Protein AF-A0A1I2S136-F1 (afdb_monomer)

Solvent-accessible surface area (backbone atoms only — not comparable to full-atom values): 16776 Å² total; per-residue (Å²): 133,86,77,77,52,74,67,57,55,52,50,54,51,50,55,49,51,56,48,53,52,51,53,50,51,54,50,50,54,50,50,56,52,50,52,53,50,57,70,67,44,78,71,77,68,78,71,78,80,74,82,79,80,81,81,90,72,95,74,78,91,71,79,84,70,76,86,71,60,92,84,71,75,54,74,69,57,49,54,52,50,41,55,50,43,72,66,71,50,78,40,39,34,60,56,54,30,52,49,44,28,72,78,66,72,44,91,61,55,47,68,58,44,40,56,52,49,51,54,32,37,77,70,55,38,29,44,76,73,61,95,67,30,33,30,66,32,70,65,34,40,64,76,65,42,49,72,66,50,51,72,69,65,43,74,80,71,64,77,67,73,78,70,79,69,76,79,76,78,78,78,77,78,80,76,78,84,75,80,80,76,80,94,79,80,76,79,84,74,76,83,77,77,78,80,72,80,76,76,74,72,78,73,75,78,77,77,79,80,82,74,73,78,77,77,85,73,78,75,84,82,76,78,89,72,88,82,82,89,84,84,86,84,80,81,84,79,85,80,81,81,78,85,84,81,82,89,134

Radius of gyration: 34.97 Å; Cα contacts (8 Å, |Δi|>4): 88; chains: 1; bounding box: 55×108×90 Å

pLDDT: mean 74.08, std 18.4, range [40.34, 97.75]

Secondary structure (DSSP, 8-state):
-----HHHHHHHHHHHHHHHHHHHHHHHHHHHHHHHHHHHS------------------------TTPPTT---HHHHHHHHHHHHHTS-B-HHHHHHHHHHHH-----HHHHHHHHHHHHHTTSEEE-SSS-EEE-HHHHHHTTHHHHHHHHS-------------PPPPPPPPP------------PPPPPPPPP------PPPPPP--PPPP----TTS--S------PPPPPP-----------

Mean predicted aligned error: 21.39 Å

Sequence (248 aa):
MSTQSPFEIIEAQRALVARLESELDHARVQLNGMEKIFDAMPSRRRSPAQPSAGRKDETGQQPTSGGRQPGAISQRWRKVLQVLHKEGQVFDANRVVEVVRHLEGRVMKPSEAKRLLEGYVEHGYVKKQGWTSFLVTDEAANRFAFADLDEMLQPHGGSVDLVAAPAPPAPPAPPPPVAQANPLDLPSVPPAPPPAPNALAQVPPPPPPSIPPPPSVPNALDALGSRAAVAAPAAPGTQQFYGGGTPQ

Nearest PDB structures (foldseek):
  2co5-assembly1_A  TM=7.118E-01  e=1.052E-02  Sulfolobus turreted icosahedral virus 1
  6abq-assembly1_A  TM=5.710E-01  e=1.037E-01  Listeria monocytogenes
  5v8f-assembly1_4  TM=6.490E-01  e=6.056E-01  Saccharomyces cerevisiae S288C
  1sd4-assembly1_B  TM=5.839E-01  e=4.663E-01  Staphylococcus aureus

Foldseek 3Di:
DDDDDPVVVVVVVVVVVVVVVVVVVVVVVVVVVVVVVVVPPPPPPDDPDDPPDDDDDPDDDPDPDPDDPPPDDDPLVLVLLLVQVVVVDWDFLVVSQVSCCVVPVDGDDSVVSVVVVVVCVVVVQWPDPDDGIIHGDVVVCVVSVSVVVVVVPPPPPPVPPCPPDPDDPDDPDDDPDDDDDDPPDDPPDPDDDDPDPPPPPPPDPPPDPPDPPPPPDPDPPPPPDDDDDDDDDDDDDDDDDDDDDDDD

Structure (mmCIF, N/CA/C/O backbone):
data_AF-A0A1I2S136-F1
#
_entry.id   AF-A0A1I2S136-F1
#
loop_
_atom_site.group_PDB
_atom_site.id
_atom_site.type_symbol
_atom_site.label_atom_id
_atom_site.label_alt_id
_atom_site.label_comp_id
_atom_site.label_asym_id
_atom_site.label_entity_id
_atom_site.label_seq_id
_atom_site.pdbx_PDB_ins_code
_atom_site.Cartn_x
_atom_site.Cartn_y
_atom_site.Cartn_z
_atom_site.occupancy
_atom_site.B_iso_or_equiv
_atom_site.auth_seq_id
_atom_site.auth_comp_id
_atom_site.auth_asym_id
_atom_site.auth_atom_id
_atom_site.pdbx_PDB_model_num
ATOM 1 N N . MET A 1 1 ? -14.651 -16.475 51.491 1.00 56.94 1 MET A N 1
ATOM 2 C CA . MET A 1 1 ? -14.623 -16.007 50.091 1.00 56.94 1 MET A CA 1
ATOM 3 C C . MET A 1 1 ? -15.548 -14.807 50.012 1.00 56.94 1 MET A C 1
ATOM 5 O O . MET A 1 1 ? -16.753 -14.997 50.075 1.00 56.94 1 MET A O 1
ATOM 9 N N . SER A 1 2 ? -15.007 -13.589 50.021 1.00 63.41 2 SER A N 1
ATOM 10 C CA . SER A 1 2 ? -15.826 -12.373 49.966 1.00 63.41 2 SER A CA 1
ATOM 11 C C . SER A 1 2 ? -16.239 -12.129 48.520 1.00 63.41 2 SER A C 1
ATOM 13 O O . SER A 1 2 ? -15.391 -11.862 47.673 1.00 63.41 2 SER A O 1
ATOM 15 N N . THR A 1 3 ? -17.524 -12.283 48.219 1.00 72.56 3 THR A N 1
ATOM 16 C CA . THR A 1 3 ? -18.092 -11.904 46.925 1.00 72.56 3 THR A CA 1
ATOM 17 C C . THR A 1 3 ? -18.192 -10.384 46.881 1.00 72.56 3 THR A C 1
ATOM 19 O O . THR A 1 3 ? -18.952 -9.810 47.661 1.00 72.56 3 THR A O 1
ATOM 22 N N . GLN A 1 4 ? -17.408 -9.741 46.013 1.00 75.06 4 GLN A N 1
ATOM 23 C CA . GLN A 1 4 ? -17.530 -8.306 45.745 1.00 75.06 4 GLN A CA 1
ATOM 24 C C . GLN A 1 4 ? -18.963 -7.969 45.341 1.00 75.06 4 GLN A C 1
ATOM 26 O O . GLN A 1 4 ? -19.597 -8.703 44.576 1.00 75.06 4 GLN A O 1
ATOM 31 N N . SER A 1 5 ? -19.474 -6.867 45.883 1.00 89.31 5 SER A N 1
ATOM 32 C CA . SER A 1 5 ? -20.824 -6.409 45.580 1.00 89.31 5 SER A CA 1
ATOM 33 C C . SER A 1 5 ? -20.915 -6.048 44.091 1.00 89.31 5 SER A C 1
ATOM 35 O O . SER A 1 5 ? -19.998 -5.414 43.563 1.00 89.31 5 SER A O 1
ATOM 37 N N . PRO A 1 6 ? -22.013 -6.382 43.389 1.00 86.00 6 PRO A N 1
ATOM 38 C CA . PRO A 1 6 ? -22.202 -5.977 41.995 1.00 86.00 6 PRO A CA 1
ATOM 39 C C . PRO A 1 6 ? -22.082 -4.456 41.795 1.00 86.00 6 PRO A C 1
ATOM 41 O O . PRO A 1 6 ? -21.659 -4.013 40.731 1.00 86.00 6 PRO A O 1
ATOM 44 N N . PHE A 1 7 ? -22.376 -3.653 42.823 1.00 90.38 7 PHE A N 1
ATOM 45 C CA . PHE A 1 7 ? -22.174 -2.203 42.787 1.00 90.38 7 PHE A CA 1
ATOM 46 C C . PHE A 1 7 ? -20.690 -1.801 42.764 1.00 90.38 7 PHE A C 1
ATOM 48 O O . PHE A 1 7 ? -20.327 -0.919 41.991 1.00 90.38 7 PHE A O 1
ATOM 55 N N . GLU A 1 8 ? -19.825 -2.482 43.524 1.00 87.81 8 GLU A N 1
ATOM 56 C CA . GLU A 1 8 ? -18.375 -2.218 43.535 1.00 87.81 8 GLU A CA 1
ATOM 57 C C . GLU A 1 8 ? -17.739 -2.531 42.176 1.00 87.81 8 GLU A C 1
ATOM 59 O O . GLU A 1 8 ? -16.854 -1.814 41.714 1.00 87.81 8 GLU A O 1
ATOM 64 N N . ILE A 1 9 ? -18.226 -3.574 41.496 1.00 89.88 9 ILE A N 1
ATOM 65 C CA . ILE A 1 9 ? -17.759 -3.943 40.154 1.00 89.88 9 ILE A CA 1
ATOM 66 C C . ILE A 1 9 ? -18.124 -2.850 39.141 1.00 89.88 9 ILE A C 1
ATOM 68 O O . ILE A 1 9 ? -17.290 -2.463 38.321 1.00 89.88 9 ILE A O 1
ATOM 72 N N . ILE A 1 10 ? -19.352 -2.325 39.204 1.00 90.25 10 ILE A N 1
ATOM 73 C CA . ILE A 1 10 ? -19.809 -1.254 38.307 1.00 90.25 10 ILE A CA 1
ATOM 74 C C . ILE A 1 10 ? -19.014 0.032 38.554 1.00 90.25 10 ILE A C 1
ATOM 76 O O . ILE A 1 10 ? -18.618 0.705 37.602 1.00 90.25 10 ILE A O 1
ATOM 80 N N . GLU A 1 11 ? -18.759 0.378 39.812 1.00 93.19 11 GLU A N 1
ATOM 81 C CA . GLU A 1 11 ? -18.002 1.578 40.167 1.00 93.19 11 GLU A CA 1
ATOM 82 C C . GLU A 1 11 ? -16.532 1.477 39.736 1.00 93.19 11 GLU A C 1
ATOM 84 O O . GLU A 1 11 ? -16.011 2.399 39.104 1.00 93.19 11 GLU A O 1
ATOM 89 N N . ALA A 1 12 ? -15.894 0.322 39.949 1.00 90.75 12 ALA A N 1
ATOM 90 C CA . ALA A 1 12 ? -14.541 0.057 39.467 1.00 90.75 12 ALA A CA 1
ATOM 91 C C . ALA A 1 12 ? -14.443 0.141 37.933 1.00 90.75 12 ALA A C 1
ATOM 93 O O . ALA A 1 12 ? -13.490 0.713 37.400 1.00 90.75 12 ALA A O 1
ATOM 94 N N . GLN A 1 13 ? -15.443 -0.372 37.208 1.00 91.06 13 GLN A N 1
ATOM 95 C CA . GLN A 1 13 ? -15.490 -0.254 35.748 1.00 91.06 13 GLN A CA 1
ATOM 96 C C . GLN A 1 13 ? -15.668 1.195 35.288 1.00 91.06 13 GLN A C 1
ATOM 98 O O . GLN A 1 13 ? -14.992 1.620 34.354 1.00 91.06 13 GLN A O 1
ATOM 103 N N . ARG A 1 14 ? -16.517 1.985 35.956 1.00 92.94 14 ARG A N 1
ATOM 104 C CA . ARG A 1 14 ? -16.679 3.416 35.645 1.00 92.94 14 ARG A CA 1
ATOM 105 C C . ARG A 1 14 ? -15.390 4.200 35.874 1.00 92.94 14 ARG A C 1
ATOM 107 O O . ARG A 1 14 ? -15.031 5.020 35.035 1.00 92.94 14 ARG A O 1
ATOM 114 N N . ALA A 1 15 ? -14.668 3.916 36.957 1.00 93.94 15 ALA A N 1
ATOM 115 C CA . ALA A 1 15 ? -13.370 4.532 37.225 1.00 93.94 15 ALA A CA 1
ATOM 116 C C . ALA A 1 15 ? -12.328 4.175 36.149 1.00 93.94 15 ALA A C 1
ATOM 118 O O . ALA A 1 15 ? -11.547 5.028 35.727 1.00 93.94 15 ALA A O 1
ATOM 119 N N . LEU A 1 16 ? -12.343 2.930 35.662 1.00 90.88 16 LEU A N 1
ATOM 120 C CA . LEU A 1 16 ? -11.472 2.490 34.574 1.00 90.88 16 LEU A CA 1
ATOM 121 C C . LEU A 1 16 ? -11.804 3.193 33.249 1.00 90.88 16 LEU A C 1
ATOM 123 O O . LEU A 1 16 ? -10.892 3.659 32.570 1.00 90.88 16 LEU A O 1
ATOM 127 N N . VAL A 1 17 ? -13.089 3.325 32.907 1.00 93.75 17 VAL A N 1
ATOM 128 C CA . VAL A 1 17 ? -13.526 4.064 31.710 1.00 93.75 17 VAL A CA 1
ATOM 129 C C . VAL A 1 17 ? -13.092 5.527 31.789 1.00 93.75 17 VAL A C 1
ATOM 131 O O . VAL A 1 17 ? -12.448 6.011 30.864 1.00 93.75 17 VAL A O 1
ATOM 134 N N . ALA A 1 18 ? -13.337 6.201 32.917 1.00 94.56 18 ALA A N 1
ATOM 135 C CA . ALA A 1 18 ? -12.940 7.597 33.107 1.00 94.56 18 ALA A CA 1
ATOM 136 C C . ALA A 1 18 ? -11.419 7.802 32.970 1.00 94.56 18 ALA A C 1
ATOM 138 O O . ALA A 1 18 ? -10.958 8.797 32.408 1.00 94.56 18 ALA A O 1
ATOM 139 N N . ARG A 1 19 ? -10.617 6.840 33.444 1.00 93.94 19 ARG A N 1
ATOM 140 C CA . ARG A 1 19 ? -9.161 6.867 33.265 1.00 93.94 19 ARG A CA 1
ATOM 141 C C . ARG A 1 19 ? -8.761 6.732 31.794 1.00 93.94 19 ARG A C 1
ATOM 143 O O . ARG A 1 19 ? -7.920 7.499 31.332 1.00 93.94 19 ARG A O 1
ATOM 150 N N . LEU A 1 20 ? -9.351 5.783 31.068 1.00 91.19 20 LEU A N 1
ATOM 151 C CA . LEU A 1 20 ? -9.061 5.572 29.645 1.00 91.19 20 LEU A CA 1
ATOM 152 C C . LEU A 1 20 ? -9.473 6.777 28.791 1.00 91.19 20 LEU A C 1
ATOM 154 O O . LEU A 1 20 ? -8.765 7.135 27.853 1.00 91.19 20 LEU A O 1
ATOM 158 N N . GLU A 1 21 ? -10.582 7.433 29.132 1.00 93.06 21 GLU A N 1
ATOM 159 C CA . GLU A 1 21 ? -11.015 8.666 28.470 1.00 93.06 21 GLU A CA 1
ATOM 160 C C . GLU A 1 21 ? -10.016 9.811 28.686 1.00 93.06 21 GLU A C 1
ATOM 162 O O . GLU A 1 21 ? -9.658 10.493 27.728 1.00 93.06 21 GLU A O 1
ATOM 167 N N . SER A 1 22 ? -9.495 9.970 29.908 1.00 91.75 22 SER A N 1
ATOM 168 C CA . SER A 1 22 ? -8.445 10.953 30.215 1.00 91.75 22 SER A CA 1
ATOM 169 C C . SER A 1 22 ? -7.137 10.672 29.458 1.00 91.75 22 SER A C 1
ATOM 171 O O . SER A 1 22 ? -6.525 11.583 28.895 1.00 91.75 22 SER A O 1
ATOM 173 N N . GLU A 1 23 ? -6.726 9.401 29.364 1.00 91.38 23 GLU A N 1
ATOM 174 C CA . GLU A 1 23 ? -5.549 8.999 28.580 1.00 91.38 23 GLU A CA 1
ATOM 175 C C . GLU A 1 23 ? -5.742 9.267 27.074 1.00 91.38 23 GLU A C 1
ATOM 177 O O . GLU A 1 23 ? -4.818 9.756 26.415 1.00 91.38 23 GLU A O 1
ATOM 182 N N . LEU A 1 24 ? -6.941 9.021 26.529 1.00 93.12 24 LEU A N 1
ATOM 183 C CA . LEU A 1 24 ? -7.266 9.339 25.135 1.00 93.12 24 LEU A CA 1
ATOM 184 C C . LEU A 1 24 ? -7.262 10.841 24.858 1.00 93.12 24 LEU A C 1
ATOM 186 O O . LEU A 1 24 ? -6.768 11.258 23.809 1.00 93.12 24 LEU A O 1
ATOM 190 N N . ASP A 1 25 ? -7.800 11.650 25.767 1.00 93.69 25 ASP A N 1
ATOM 191 C CA . ASP A 1 25 ? -7.822 13.102 25.598 1.00 93.69 25 ASP A CA 1
ATOM 192 C C . ASP A 1 25 ? -6.399 13.676 25.611 1.00 93.69 25 ASP A C 1
ATOM 194 O O . ASP A 1 25 ? -6.005 14.414 24.705 1.00 93.69 25 ASP A O 1
ATOM 198 N N . HIS A 1 26 ? -5.560 13.216 26.542 1.00 92.50 26 HIS A N 1
ATOM 199 C CA . HIS A 1 26 ? -4.146 13.579 26.581 1.00 92.50 26 HIS A CA 1
ATOM 200 C C . HIS A 1 26 ? -3.397 13.170 25.297 1.00 92.50 26 HIS A C 1
ATOM 202 O O . HIS A 1 26 ? -2.651 13.976 24.733 1.00 92.50 26 HIS A O 1
ATOM 208 N N . ALA A 1 27 ? -3.629 11.958 24.781 1.00 88.94 27 ALA A N 1
ATOM 209 C CA . ALA A 1 27 ? -3.031 11.506 23.523 1.00 88.94 27 ALA A CA 1
ATOM 210 C C . ALA A 1 27 ? -3.496 12.342 22.314 1.00 88.94 27 ALA A C 1
ATOM 212 O O . ALA A 1 27 ? -2.692 12.668 21.438 1.00 88.94 27 ALA A O 1
ATOM 213 N N . ARG A 1 28 ? -4.773 12.745 22.276 1.00 90.44 28 ARG A N 1
ATOM 214 C CA . ARG A 1 28 ? -5.315 13.632 21.231 1.00 90.44 28 ARG A CA 1
ATOM 215 C C . ARG A 1 28 ? -4.681 15.015 21.270 1.00 90.44 28 ARG A C 1
ATOM 217 O O . ARG A 1 28 ? -4.341 15.554 20.218 1.00 90.44 28 ARG A O 1
ATOM 224 N N . VAL A 1 29 ? -4.484 15.578 22.462 1.00 92.00 29 VAL A N 1
ATOM 225 C CA . VAL A 1 29 ? -3.798 16.867 22.629 1.00 92.00 29 VAL A CA 1
ATOM 226 C C . VAL A 1 29 ? -2.352 16.782 22.135 1.00 92.00 29 VAL A C 1
ATOM 228 O O . VAL A 1 29 ? -1.903 17.681 21.422 1.00 92.00 29 VAL A O 1
ATOM 231 N N . GLN A 1 30 ? -1.640 15.690 22.436 1.00 89.38 30 GLN A N 1
ATOM 232 C CA . GLN A 1 30 ? -0.280 15.478 21.931 1.00 89.38 30 GLN A CA 1
ATOM 233 C C . GLN A 1 30 ? -0.232 15.379 20.403 1.00 89.38 30 GLN A C 1
ATOM 235 O O . GLN A 1 30 ? 0.596 16.051 19.787 1.00 89.38 30 GLN A O 1
ATOM 240 N N . LEU A 1 31 ? -1.133 14.606 19.786 1.00 91.69 31 LEU A N 1
ATOM 241 C CA . LEU A 1 31 ? -1.204 14.488 18.326 1.00 91.69 31 LEU A CA 1
ATOM 242 C C . LEU A 1 31 ? -1.473 15.839 17.659 1.00 91.69 31 LEU A C 1
ATOM 244 O O . LEU A 1 31 ? -0.719 16.232 16.773 1.00 91.69 31 LEU A O 1
ATOM 248 N N . ASN A 1 32 ? -2.454 16.599 18.149 1.00 87.75 32 ASN A N 1
ATOM 249 C CA . ASN A 1 32 ? -2.729 17.949 17.648 1.00 87.75 32 ASN A CA 1
ATOM 250 C C . ASN A 1 32 ? -1.518 18.888 17.797 1.00 87.75 32 ASN A C 1
ATOM 252 O O . ASN A 1 32 ? -1.278 19.746 16.946 1.00 87.75 32 ASN A O 1
ATOM 256 N N . GLY A 1 33 ? -0.751 18.755 18.882 1.00 86.88 33 GLY A N 1
ATOM 257 C CA . GLY A 1 33 ? 0.492 19.501 19.072 1.00 86.88 33 GLY A CA 1
ATOM 258 C C . GLY A 1 33 ? 1.551 19.139 18.029 1.00 86.88 33 GLY A C 1
ATOM 259 O O . GLY A 1 33 ? 2.171 20.026 17.445 1.00 86.88 33 GLY A O 1
ATOM 260 N N . MET A 1 34 ? 1.726 17.845 17.754 1.00 85.94 34 MET A N 1
ATOM 261 C CA . MET A 1 34 ? 2.683 17.350 16.761 1.00 85.94 34 MET A CA 1
ATOM 262 C C . MET A 1 34 ? 2.296 17.732 15.328 1.00 85.94 34 MET A C 1
ATOM 264 O O . MET A 1 34 ? 3.171 18.132 14.563 1.00 85.94 34 MET A O 1
ATOM 268 N N . GLU A 1 35 ? 1.011 17.670 14.976 1.00 81.50 35 GLU A N 1
ATOM 269 C CA . GLU A 1 35 ? 0.509 18.095 13.662 1.00 81.50 35 GLU A CA 1
ATOM 270 C C . GLU A 1 35 ? 0.767 19.585 13.426 1.00 81.50 35 GLU A C 1
ATOM 272 O O . GLU A 1 35 ? 1.331 19.958 12.400 1.00 81.50 35 GLU A O 1
ATOM 277 N N . LYS A 1 36 ? 0.493 20.438 14.422 1.00 82.00 36 LYS A N 1
ATOM 278 C CA . LYS A 1 36 ? 0.809 21.872 14.332 1.00 82.00 36 LYS A CA 1
ATOM 279 C C . LYS A 1 36 ? 2.303 22.144 14.166 1.00 82.00 36 LYS A C 1
ATOM 281 O O . LYS A 1 36 ? 2.668 23.071 13.449 1.00 82.00 36 LYS A O 1
ATOM 286 N N . ILE A 1 37 ? 3.172 21.364 14.815 1.00 80.94 37 ILE A N 1
ATOM 287 C CA . ILE A 1 37 ? 4.628 21.482 14.640 1.00 80.94 37 ILE A CA 1
ATOM 288 C C . ILE A 1 37 ? 5.038 21.048 13.229 1.00 80.94 37 ILE A C 1
ATOM 290 O O . ILE A 1 37 ? 5.902 21.687 12.634 1.00 80.94 37 ILE A O 1
ATOM 294 N N . PHE A 1 38 ? 4.427 19.992 12.687 1.00 77.50 38 PHE A N 1
ATOM 295 C CA . PHE A 1 38 ? 4.696 19.521 11.331 1.00 77.50 38 PHE A CA 1
ATOM 296 C C . PHE A 1 38 ? 4.270 20.550 10.275 1.00 77.50 38 PHE A C 1
ATOM 298 O O . PHE A 1 38 ? 5.059 20.859 9.384 1.00 77.50 38 PHE A O 1
ATOM 305 N N . ASP A 1 39 ? 3.087 21.149 10.427 1.00 74.12 39 ASP A N 1
ATOM 306 C CA . ASP A 1 39 ? 2.584 22.204 9.537 1.00 74.12 39 ASP A CA 1
ATOM 307 C C . ASP A 1 39 ? 3.386 23.508 9.650 1.00 74.12 39 ASP A C 1
ATOM 309 O O . ASP A 1 39 ? 3.617 24.198 8.655 1.00 74.12 39 ASP A O 1
ATOM 313 N N . ALA A 1 40 ? 3.839 23.852 10.859 1.00 75.00 40 ALA A N 1
ATOM 314 C CA . ALA A 1 40 ? 4.677 25.025 11.095 1.00 75.00 40 ALA A CA 1
ATOM 315 C C . ALA A 1 40 ? 6.140 24.811 10.678 1.00 75.00 40 ALA A C 1
ATOM 317 O O . ALA A 1 40 ? 6.890 25.785 10.545 1.00 75.00 40 ALA A O 1
ATOM 318 N N . MET A 1 41 ? 6.574 23.563 10.471 1.00 69.00 41 MET A N 1
ATOM 319 C CA . MET A 1 41 ? 7.912 23.285 9.978 1.00 69.00 41 MET A CA 1
ATOM 320 C C . MET A 1 41 ? 7.973 23.760 8.520 1.00 69.00 41 MET A C 1
ATOM 322 O O . MET A 1 41 ? 7.211 23.274 7.683 1.00 69.00 41 MET A O 1
ATOM 326 N N . PRO A 1 42 ? 8.860 24.712 8.172 1.00 56.12 42 PRO A N 1
ATOM 327 C CA . PRO A 1 42 ? 8.978 25.169 6.802 1.00 56.12 42 PRO A CA 1
ATOM 328 C C . PRO A 1 42 ? 9.391 23.964 5.967 1.00 56.12 42 PRO A C 1
ATOM 330 O O . PRO A 1 42 ? 10.537 23.513 6.049 1.00 56.12 42 PRO A O 1
ATOM 333 N N . SER A 1 43 ? 8.442 23.432 5.187 1.00 54.38 43 SER A N 1
ATOM 334 C CA . SER A 1 43 ? 8.702 22.469 4.125 1.00 54.38 43 SER A CA 1
ATOM 335 C C . SER A 1 43 ? 9.948 22.967 3.420 1.00 54.38 43 SER A C 1
ATOM 337 O O . SER A 1 43 ? 9.914 24.050 2.827 1.00 54.38 43 SER A O 1
ATOM 339 N N . ARG A 1 44 ? 11.071 22.249 3.579 1.00 51.91 44 ARG A N 1
ATOM 340 C CA . ARG A 1 44 ? 12.319 22.569 2.889 1.00 51.91 44 ARG A CA 1
ATOM 341 C C . ARG A 1 44 ? 11.938 22.653 1.429 1.00 51.91 44 ARG A C 1
ATOM 343 O O . ARG A 1 44 ? 11.671 21.632 0.797 1.00 51.91 44 ARG A O 1
ATOM 350 N N . ARG A 1 45 ? 11.809 23.891 0.947 1.00 47.88 45 ARG A N 1
ATOM 351 C CA . ARG A 1 45 ? 11.461 24.196 -0.428 1.00 47.88 45 ARG A CA 1
ATOM 352 C C . ARG A 1 45 ? 12.365 23.316 -1.262 1.00 47.88 45 ARG A C 1
ATOM 354 O O . ARG A 1 45 ? 13.582 23.380 -1.091 1.00 47.88 45 ARG A O 1
ATOM 361 N N . ARG A 1 46 ? 11.747 22.471 -2.094 1.00 52.34 46 ARG A N 1
ATOM 362 C CA . ARG A 1 46 ? 12.392 21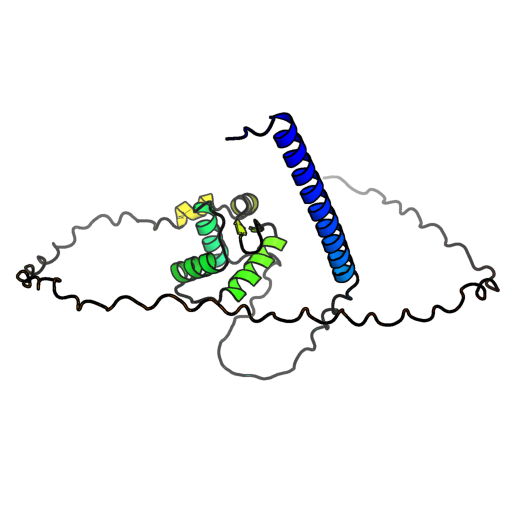.823 -3.233 1.00 52.34 46 ARG A CA 1
ATOM 363 C C . ARG A 1 46 ? 13.409 22.813 -3.773 1.00 52.34 46 ARG A C 1
ATOM 365 O O . ARG A 1 46 ? 13.018 23.851 -4.308 1.00 52.34 46 ARG A O 1
ATOM 372 N N . SER A 1 47 ? 14.689 22.531 -3.556 1.00 42.28 47 SER A N 1
ATOM 373 C CA . SER A 1 47 ? 15.740 23.246 -4.252 1.00 42.28 47 SER A CA 1
ATOM 374 C C . SER A 1 47 ? 15.382 23.147 -5.735 1.00 42.28 47 SER A C 1
ATOM 376 O O . SER A 1 47 ? 15.131 22.030 -6.203 1.00 42.28 47 SER A O 1
ATOM 378 N N . PRO A 1 48 ? 15.258 24.266 -6.468 1.00 48.78 48 PRO A N 1
ATOM 379 C CA . PRO A 1 48 ? 15.159 24.181 -7.912 1.00 48.78 48 PRO A CA 1
ATOM 380 C C . PRO A 1 48 ? 16.386 23.398 -8.370 1.00 48.78 48 PRO A C 1
ATOM 382 O O . PRO A 1 48 ? 17.509 23.717 -7.979 1.00 48.78 48 PRO A O 1
ATOM 385 N N . ALA A 1 49 ? 16.137 22.301 -9.080 1.00 51.12 49 ALA A N 1
ATOM 386 C CA . ALA A 1 49 ? 17.163 21.403 -9.567 1.00 51.12 49 ALA A CA 1
ATOM 387 C C . ALA A 1 49 ? 18.264 22.222 -10.247 1.00 51.12 49 ALA A C 1
ATOM 389 O O . ALA A 1 49 ? 18.035 22.852 -11.277 1.00 51.12 49 ALA A O 1
ATOM 390 N N . GLN A 1 50 ? 19.451 22.230 -9.645 1.00 44.84 50 GLN A N 1
ATOM 391 C CA . GLN A 1 50 ? 20.659 22.645 -10.332 1.00 44.84 50 GLN A CA 1
ATOM 392 C C . GLN A 1 50 ? 20.895 21.593 -11.426 1.00 44.84 50 GLN A C 1
ATOM 394 O O . GLN A 1 50 ? 21.027 20.414 -11.085 1.00 44.84 50 GLN A O 1
ATOM 399 N N . PRO A 1 51 ? 20.912 21.948 -12.721 1.00 47.62 51 PRO A N 1
ATOM 400 C CA . PRO A 1 51 ? 21.329 21.012 -13.750 1.00 47.62 51 PRO A CA 1
ATOM 401 C C . PRO A 1 51 ? 22.820 20.738 -13.541 1.00 47.62 51 PRO A C 1
ATOM 403 O O . PRO A 1 51 ? 23.673 21.562 -13.869 1.00 47.62 51 PRO A O 1
ATOM 406 N N . SER A 1 52 ? 23.142 19.596 -12.937 1.00 49.03 52 SER A N 1
ATOM 407 C CA . SER A 1 52 ? 24.506 19.092 -12.873 1.00 49.03 52 SER A CA 1
ATOM 408 C C . SER A 1 52 ? 24.941 18.727 -14.289 1.00 49.03 52 SER A C 1
ATOM 410 O O . SER A 1 52 ? 24.529 17.724 -14.871 1.00 49.03 52 SER A O 1
ATOM 412 N N . ALA A 1 53 ? 25.764 19.596 -14.865 1.00 53.28 53 ALA A N 1
ATOM 413 C CA . ALA A 1 53 ? 26.459 19.335 -16.105 1.00 53.28 53 ALA A CA 1
ATOM 414 C C . ALA A 1 53 ? 27.353 18.092 -15.952 1.00 53.28 53 ALA A C 1
ATOM 416 O O . ALA A 1 53 ? 28.230 18.042 -15.093 1.00 53.28 53 ALA A O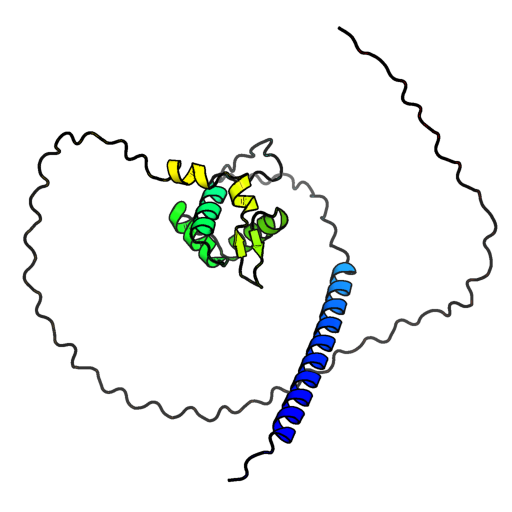 1
ATOM 417 N N . GLY A 1 54 ? 27.103 17.104 -16.811 1.00 50.56 54 GLY A N 1
ATOM 418 C CA . GLY A 1 54 ? 28.098 16.212 -17.402 1.00 50.56 54 GLY A CA 1
ATOM 419 C C . GLY A 1 54 ? 29.058 15.474 -16.467 1.00 50.56 54 GLY A C 1
ATOM 420 O O . GLY A 1 54 ? 30.213 15.864 -16.326 1.00 50.56 54 GLY A O 1
ATOM 421 N N . ARG A 1 55 ? 28.655 14.283 -16.021 1.00 45.19 55 ARG A N 1
ATOM 422 C CA . ARG A 1 55 ? 29.564 13.129 -16.030 1.00 45.19 55 ARG A CA 1
ATOM 423 C C . ARG A 1 55 ? 28.929 12.025 -16.864 1.00 45.19 55 ARG A C 1
ATOM 425 O O . ARG A 1 55 ? 27.896 11.471 -16.504 1.00 45.19 55 ARG A O 1
ATOM 432 N N . LYS A 1 56 ? 29.514 11.810 -18.044 1.00 48.72 56 LYS A N 1
ATOM 433 C CA . LYS A 1 56 ? 29.283 10.638 -18.884 1.00 48.72 56 LYS A CA 1
ATOM 434 C C . LYS A 1 56 ? 29.962 9.464 -18.187 1.00 48.72 56 LYS A C 1
ATOM 436 O O . LYS A 1 56 ? 31.162 9.298 -18.349 1.00 48.72 56 LYS A O 1
ATOM 441 N N . ASP A 1 57 ? 29.196 8.692 -17.433 1.00 44.56 57 ASP A N 1
ATOM 442 C CA . ASP A 1 57 ? 29.578 7.326 -17.099 1.00 44.56 57 ASP A CA 1
ATOM 443 C C . ASP A 1 57 ? 28.755 6.401 -18.003 1.00 44.56 57 ASP A C 1
ATOM 445 O O . ASP A 1 57 ? 27.527 6.313 -17.928 1.00 44.56 57 ASP A O 1
ATOM 449 N N . GLU A 1 58 ? 29.455 5.795 -18.956 1.00 48.69 58 GLU A N 1
ATOM 450 C CA . GLU A 1 58 ? 28.953 4.839 -19.934 1.00 48.69 58 GLU A CA 1
ATOM 451 C C . GLU A 1 58 ? 28.643 3.499 -19.258 1.00 48.69 58 GLU A C 1
ATOM 453 O O . GLU A 1 58 ? 29.446 2.575 -19.321 1.00 48.69 58 GLU A O 1
ATOM 458 N N . THR A 1 59 ? 27.488 3.335 -18.609 1.00 48.34 59 THR A N 1
ATOM 459 C CA . THR A 1 59 ? 26.885 1.995 -18.453 1.00 48.34 59 THR A CA 1
ATOM 460 C C . THR A 1 59 ? 25.396 2.076 -18.122 1.00 48.34 59 THR A C 1
ATOM 462 O O . THR A 1 59 ? 25.005 2.535 -17.054 1.00 48.34 59 THR A O 1
ATOM 465 N N . GLY A 1 60 ? 24.555 1.571 -19.029 1.00 46.19 60 GLY A N 1
ATOM 466 C CA . GLY A 1 60 ? 23.133 1.325 -18.774 1.00 46.19 60 GLY A CA 1
ATOM 467 C C . GLY A 1 60 ? 22.204 2.426 -19.281 1.00 46.19 60 GLY A C 1
ATOM 468 O O . GLY A 1 60 ? 21.734 3.265 -18.520 1.00 46.19 60 GLY A O 1
ATOM 469 N N . GLN A 1 61 ? 21.889 2.378 -20.577 1.00 44.47 61 GLN A N 1
ATOM 470 C CA . GLN A 1 61 ? 20.765 3.097 -21.176 1.00 44.47 61 GLN A CA 1
ATOM 471 C C . GLN A 1 61 ? 19.478 2.835 -20.381 1.00 44.47 61 GLN A C 1
ATOM 473 O O . GLN A 1 61 ? 18.840 1.793 -20.531 1.00 44.47 61 GLN A O 1
ATOM 478 N N . GLN A 1 62 ? 19.060 3.798 -19.565 1.00 48.16 62 GLN A N 1
ATOM 479 C CA . GLN A 1 62 ? 17.671 3.904 -19.151 1.00 48.16 62 GLN A CA 1
ATOM 480 C C . GLN A 1 62 ? 17.011 4.869 -20.145 1.00 48.16 62 GLN A C 1
ATOM 482 O O . GLN A 1 62 ? 17.354 6.053 -20.146 1.00 48.16 62 GLN A O 1
ATOM 487 N N . PRO A 1 63 ? 16.145 4.390 -21.059 1.00 45.44 63 PRO A N 1
ATOM 488 C CA . PRO A 1 63 ? 15.577 5.244 -22.089 1.00 45.44 63 PRO A CA 1
ATOM 489 C C . PRO A 1 63 ? 14.756 6.346 -21.421 1.00 45.44 63 PRO A C 1
ATOM 491 O O . PRO A 1 63 ? 13.782 6.084 -20.709 1.00 45.44 63 PRO A O 1
ATOM 494 N N . THR A 1 64 ? 15.162 7.590 -21.655 1.00 49.56 64 THR A N 1
ATOM 495 C CA . THR A 1 64 ? 14.428 8.806 -21.309 1.00 49.56 64 THR A CA 1
ATOM 496 C C . THR A 1 64 ? 13.167 8.870 -22.172 1.00 49.56 64 THR A C 1
ATOM 498 O O . THR A 1 64 ? 13.098 9.526 -23.205 1.00 49.56 64 THR A O 1
ATOM 501 N N . SER A 1 65 ? 12.160 8.096 -21.762 1.00 49.16 65 SER A N 1
ATOM 502 C CA . SER A 1 65 ? 10.850 8.000 -22.401 1.00 49.16 65 SER A CA 1
ATOM 503 C C . SER A 1 65 ? 10.151 9.355 -22.311 1.00 49.16 65 SER A C 1
ATOM 505 O O . SER A 1 65 ? 9.650 9.735 -21.252 1.00 49.16 65 SER A O 1
ATOM 507 N N . GLY A 1 66 ? 10.103 10.066 -23.436 1.00 47.72 66 GLY A N 1
ATOM 508 C CA . GLY A 1 66 ? 9.295 11.266 -23.599 1.00 47.72 66 GLY A CA 1
ATOM 509 C C . GLY A 1 66 ? 7.823 11.026 -23.248 1.00 47.72 66 GLY A C 1
ATOM 510 O O . GLY A 1 66 ? 7.293 9.926 -23.412 1.00 47.72 66 GLY A O 1
ATOM 511 N N . GLY A 1 67 ? 7.175 12.071 -22.730 1.00 50.19 67 GLY A N 1
ATOM 512 C CA . GLY A 1 67 ? 5.719 12.230 -22.766 1.00 50.19 67 GLY A CA 1
ATOM 513 C C . GLY A 1 67 ? 4.873 11.241 -21.961 1.00 50.19 67 GLY A C 1
ATOM 514 O O . GLY A 1 67 ? 3.703 11.062 -22.289 1.00 50.19 67 GLY A O 1
ATOM 515 N N . ARG A 1 68 ? 5.398 10.585 -20.917 1.00 52.72 68 ARG A N 1
ATOM 516 C CA . ARG A 1 68 ? 4.527 9.812 -20.017 1.00 52.72 68 ARG A CA 1
ATOM 517 C C . ARG A 1 68 ? 3.676 10.779 -19.205 1.00 52.72 68 ARG A C 1
ATOM 519 O O . ARG A 1 68 ? 4.212 11.584 -18.447 1.00 52.72 68 ARG A O 1
ATOM 526 N N . GLN A 1 69 ? 2.360 10.696 -19.382 1.00 62.69 69 GLN A N 1
ATOM 527 C CA . GLN A 1 69 ? 1.427 11.504 -18.610 1.00 62.69 69 GLN A CA 1
ATOM 528 C C . GLN A 1 69 ? 1.663 11.292 -17.105 1.00 62.69 69 GLN A C 1
ATOM 530 O O . GLN A 1 69 ? 1.794 10.141 -16.665 1.00 62.69 69 GLN A O 1
ATOM 535 N N . PRO A 1 70 ? 1.742 12.376 -16.314 1.00 50.28 70 PRO A N 1
ATOM 536 C CA . PRO A 1 70 ? 1.867 12.275 -14.869 1.00 50.28 70 PRO A CA 1
ATOM 537 C C . PRO A 1 70 ? 0.669 11.486 -14.321 1.00 50.28 70 PRO A C 1
ATOM 539 O O . PRO A 1 70 ? -0.479 11.840 -14.566 1.00 50.28 70 PRO A O 1
ATOM 542 N N . GLY A 1 71 ? 0.945 10.376 -13.632 1.00 62.56 71 GLY A N 1
ATOM 543 C CA . GLY A 1 71 ? -0.075 9.476 -13.077 1.00 62.56 71 GLY A CA 1
ATOM 544 C C . GLY A 1 71 ? -0.264 8.149 -13.823 1.00 62.56 71 GLY A C 1
ATOM 545 O O . GLY A 1 71 ? -0.990 7.282 -13.334 1.00 62.56 71 GLY A O 1
ATOM 546 N N . ALA A 1 72 ? 0.407 7.936 -14.962 1.00 75.38 72 ALA A N 1
ATOM 547 C CA . ALA A 1 72 ? 0.370 6.652 -15.658 1.00 75.38 72 ALA A CA 1
ATOM 548 C C . ALA A 1 72 ? 1.165 5.581 -14.888 1.00 75.38 72 ALA A C 1
ATOM 550 O O . ALA A 1 72 ? 2.395 5.511 -14.962 1.00 75.38 72 ALA A O 1
ATOM 551 N N . ILE A 1 73 ? 0.455 4.704 -14.175 1.00 85.31 73 ILE A N 1
ATOM 552 C CA . ILE A 1 73 ? 1.057 3.509 -13.582 1.00 85.31 73 ILE A CA 1
ATOM 553 C C . ILE A 1 73 ? 1.556 2.572 -14.693 1.00 85.31 73 ILE A C 1
ATOM 555 O O . ILE A 1 73 ? 0.883 2.331 -15.707 1.00 85.31 73 ILE A O 1
ATOM 559 N N . SER A 1 74 ? 2.760 2.029 -14.511 1.00 87.94 74 SER A N 1
ATOM 560 C CA . SER A 1 74 ? 3.307 1.050 -15.451 1.00 87.94 74 SER A CA 1
ATOM 561 C C . SER A 1 74 ? 2.409 -0.193 -15.523 1.00 87.94 74 SER A C 1
ATOM 563 O O . SER A 1 74 ? 1.839 -0.607 -14.515 1.00 87.94 74 SER A O 1
ATOM 565 N N . GLN A 1 75 ? 2.314 -0.820 -16.700 1.00 85.75 75 GLN A N 1
ATOM 566 C CA . GLN A 1 75 ? 1.560 -2.074 -16.880 1.00 85.75 75 GLN A CA 1
ATOM 567 C C . GLN A 1 75 ? 2.016 -3.171 -15.909 1.00 85.75 75 GLN A C 1
ATOM 569 O O . GLN A 1 75 ? 1.220 -3.947 -15.395 1.00 85.75 75 GLN A O 1
ATOM 574 N N . ARG A 1 76 ? 3.315 -3.185 -15.613 1.00 89.31 76 ARG A N 1
ATOM 575 C CA . ARG A 1 76 ? 3.944 -4.098 -14.666 1.00 89.31 76 ARG A CA 1
ATOM 576 C C . ARG A 1 76 ? 3.351 -3.965 -13.258 1.00 89.31 76 ARG A C 1
ATOM 578 O O . ARG A 1 76 ? 2.887 -4.946 -12.690 1.00 89.31 76 ARG A O 1
ATOM 585 N N . TRP A 1 77 ? 3.262 -2.740 -12.751 1.00 92.31 77 TRP A N 1
ATOM 586 C CA . TRP A 1 77 ? 2.663 -2.466 -11.444 1.00 92.31 77 TRP A CA 1
ATOM 587 C C . TRP A 1 77 ? 1.155 -2.722 -11.391 1.00 92.31 77 TRP A C 1
ATOM 589 O O . TRP A 1 77 ? 0.653 -3.103 -10.338 1.00 92.31 77 TRP A O 1
ATOM 599 N N . ARG A 1 78 ? 0.433 -2.602 -12.514 1.00 92.88 78 ARG A N 1
ATOM 600 C CA . ARG A 1 78 ? -0.979 -3.022 -12.560 1.00 92.88 78 ARG A CA 1
ATOM 601 C C . ARG A 1 78 ? -1.136 -4.510 -12.279 1.00 92.88 78 ARG A C 1
ATOM 603 O O . ARG A 1 78 ? -2.002 -4.862 -11.494 1.00 92.88 78 ARG A O 1
ATOM 610 N N . LYS A 1 79 ? -0.276 -5.364 -12.850 1.00 93.19 79 LYS A N 1
ATOM 611 C CA . LYS A 1 79 ? -0.301 -6.813 -12.578 1.00 93.19 79 LYS A CA 1
ATOM 612 C C . LYS A 1 79 ? -0.054 -7.113 -11.100 1.00 93.19 79 LYS A C 1
ATOM 614 O O . LYS A 1 79 ? -0.754 -7.930 -10.517 1.00 93.19 79 LYS A O 1
ATOM 619 N N . VAL A 1 80 ? 0.901 -6.414 -10.484 1.00 94.69 80 VAL A N 1
ATOM 620 C CA . VAL A 1 80 ? 1.189 -6.545 -9.046 1.00 94.69 80 VAL A CA 1
ATOM 621 C C . VAL A 1 80 ? -0.036 -6.160 -8.211 1.00 94.69 80 VAL A C 1
ATOM 623 O O . VAL A 1 80 ? -0.473 -6.948 -7.378 1.00 94.69 80 VAL A O 1
ATOM 626 N N . LEU A 1 81 ? -0.627 -4.986 -8.463 1.00 94.88 81 LEU A N 1
ATOM 627 C CA . LEU A 1 81 ? -1.826 -4.532 -7.748 1.00 94.88 81 LEU A CA 1
ATOM 628 C C . LEU A 1 81 ? -3.029 -5.447 -7.985 1.00 94.88 81 LEU A C 1
ATOM 630 O O . LEU A 1 81 ? -3.806 -5.668 -7.065 1.00 94.88 81 LEU A O 1
ATOM 634 N N . GLN A 1 82 ? -3.164 -6.016 -9.181 1.00 94.25 82 GLN A N 1
ATOM 635 C CA . GLN A 1 82 ? -4.222 -6.967 -9.494 1.00 94.25 82 GLN A CA 1
ATOM 636 C C . GLN A 1 82 ? -4.087 -8.256 -8.672 1.00 94.25 82 GLN A C 1
ATOM 638 O O . GLN A 1 82 ? -5.082 -8.730 -8.133 1.00 94.25 82 GLN A O 1
ATOM 643 N N . VAL A 1 83 ? -2.878 -8.820 -8.556 1.00 94.62 83 VAL A N 1
ATOM 644 C CA . VAL A 1 83 ? -2.635 -10.014 -7.723 1.00 94.62 83 VAL A CA 1
ATOM 645 C C . VAL A 1 83 ? -2.968 -9.715 -6.262 1.00 94.62 83 VAL A C 1
ATOM 647 O O . VAL A 1 83 ? -3.722 -10.460 -5.645 1.00 94.62 83 VAL A O 1
ATOM 650 N N . LEU A 1 84 ? -2.494 -8.581 -5.741 1.00 94.94 84 LEU A N 1
ATOM 651 C CA . LEU A 1 84 ? -2.776 -8.157 -4.365 1.00 94.94 84 LEU A CA 1
ATOM 652 C C . LEU A 1 84 ? -4.273 -7.905 -4.124 1.00 94.94 84 LEU A C 1
ATOM 654 O O . LEU A 1 84 ? -4.788 -8.226 -3.059 1.00 94.94 84 LEU A O 1
ATOM 658 N N . HIS A 1 85 ? -4.985 -7.365 -5.114 1.00 95.69 85 HIS A N 1
ATOM 659 C CA . HIS A 1 85 ? -6.429 -7.153 -5.037 1.00 95.69 85 HIS A CA 1
ATOM 660 C C . HIS A 1 85 ? -7.209 -8.475 -5.036 1.00 95.69 85 HIS A C 1
ATOM 662 O O . HIS A 1 85 ? -8.148 -8.622 -4.262 1.00 95.69 85 HIS A O 1
ATOM 668 N N . LYS A 1 86 ? -6.815 -9.455 -5.863 1.00 93.06 86 LYS A N 1
ATOM 669 C CA . LYS A 1 86 ? -7.446 -10.790 -5.890 1.00 93.06 86 LYS A CA 1
ATOM 670 C C . LYS A 1 86 ? -7.294 -11.536 -4.572 1.00 93.06 86 LYS A C 1
ATOM 672 O O . LYS A 1 86 ? -8.203 -12.259 -4.183 1.00 93.06 86 LYS A O 1
ATOM 677 N N . GLU A 1 87 ? -6.166 -11.352 -3.888 1.00 92.50 87 GLU A N 1
ATOM 678 C CA . GLU A 1 87 ? -5.972 -11.906 -2.547 1.00 92.50 87 GLU A CA 1
ATOM 679 C C . GLU A 1 87 ? -6.959 -11.297 -1.536 1.00 92.50 87 GLU A C 1
ATOM 681 O O . GLU A 1 87 ? -7.263 -11.939 -0.534 1.00 92.50 87 GLU A O 1
ATOM 686 N N . GLY A 1 88 ? -7.490 -10.091 -1.791 1.00 88.50 88 GLY A N 1
ATOM 687 C CA . GLY A 1 88 ? -8.513 -9.434 -0.965 1.00 88.50 88 GLY A CA 1
ATOM 688 C C . GLY A 1 88 ? -8.055 -9.110 0.460 1.00 88.50 88 GLY A C 1
ATOM 689 O O . GLY A 1 88 ? -8.859 -8.717 1.304 1.00 88.50 88 GLY A O 1
ATOM 690 N N . GLN A 1 89 ? -6.768 -9.297 0.745 1.00 91.50 89 GLN A N 1
ATOM 691 C CA . GLN A 1 89 ? -6.183 -9.160 2.067 1.00 91.50 89 GLN A CA 1
ATOM 692 C C . GLN A 1 89 ? -5.396 -7.862 2.184 1.00 91.50 89 GLN A C 1
ATOM 694 O O . GLN A 1 89 ? -4.870 -7.311 1.216 1.00 91.50 89 GLN A O 1
ATOM 699 N N . VAL A 1 90 ? -5.303 -7.382 3.419 1.00 96.44 90 VAL A N 1
ATOM 700 C CA . VAL A 1 90 ? -4.404 -6.289 3.763 1.00 96.44 90 VAL A CA 1
ATOM 701 C C . VAL A 1 90 ? -2.972 -6.808 3.651 1.00 96.44 90 VAL A C 1
ATOM 703 O O . VAL A 1 90 ? -2.645 -7.848 4.217 1.00 96.44 90 VAL A O 1
ATOM 706 N N . PHE A 1 91 ? -2.115 -6.089 2.936 1.00 96.94 91 PHE A N 1
ATOM 707 C CA . PHE A 1 91 ? -0.739 -6.498 2.666 1.00 96.94 91 PHE A CA 1
ATOM 708 C C . PHE A 1 91 ? 0.265 -5.462 3.171 1.00 96.94 91 PHE A C 1
ATOM 710 O O . PHE A 1 91 ? -0.049 -4.284 3.356 1.00 96.94 91 PHE A O 1
ATOM 717 N N . ASP A 1 92 ? 1.496 -5.903 3.400 1.00 97.19 92 ASP A N 1
ATOM 718 C CA . ASP A 1 92 ? 2.615 -5.061 3.801 1.00 97.19 92 ASP A CA 1
ATOM 719 C C . ASP A 1 92 ? 3.626 -4.891 2.652 1.00 97.19 92 ASP A C 1
ATOM 721 O O . ASP A 1 92 ? 3.501 -5.463 1.566 1.00 97.19 92 ASP A O 1
ATOM 725 N N . ALA A 1 93 ? 4.659 -4.080 2.882 1.00 96.56 93 ALA A N 1
ATOM 726 C CA . ALA A 1 93 ? 5.695 -3.844 1.878 1.00 96.56 93 ALA A CA 1
ATOM 727 C C . ALA A 1 93 ? 6.478 -5.121 1.515 1.00 96.56 93 ALA A C 1
ATOM 729 O O . ALA A 1 93 ? 6.957 -5.234 0.386 1.00 96.56 93 ALA A O 1
ATOM 730 N N . ASN A 1 94 ? 6.605 -6.080 2.440 1.00 97.06 94 ASN A N 1
ATOM 731 C CA . ASN A 1 94 ? 7.303 -7.338 2.180 1.00 97.06 94 ASN A CA 1
ATOM 732 C C . ASN A 1 94 ? 6.511 -8.214 1.212 1.00 97.06 94 ASN A C 1
ATOM 734 O O . ASN A 1 94 ? 7.088 -8.7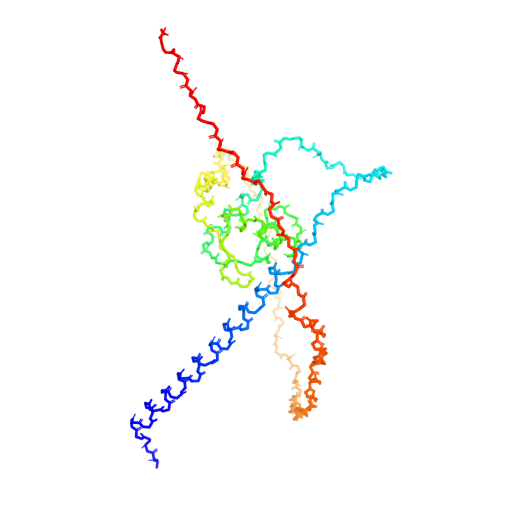33 0.257 1.00 97.06 94 ASN A O 1
ATOM 738 N N . ARG A 1 95 ? 5.186 -8.290 1.376 1.00 96.75 95 ARG A N 1
ATOM 739 C CA . ARG A 1 95 ? 4.317 -9.020 0.452 1.00 96.75 95 ARG A CA 1
ATOM 740 C C . ARG A 1 95 ? 4.437 -8.505 -0.979 1.00 96.75 95 ARG A C 1
ATOM 742 O O . ARG A 1 95 ? 4.538 -9.291 -1.915 1.00 96.75 95 ARG A O 1
ATOM 749 N N . VAL A 1 96 ? 4.519 -7.186 -1.167 1.00 96.38 96 VAL A N 1
ATOM 750 C CA . VAL A 1 96 ? 4.740 -6.597 -2.500 1.00 96.38 96 VAL A CA 1
ATOM 751 C C . VAL A 1 96 ? 6.071 -7.044 -3.102 1.00 96.38 96 VAL A C 1
ATOM 753 O O . VAL A 1 96 ? 6.132 -7.354 -4.291 1.00 96.38 96 VAL A O 1
ATOM 756 N N . VAL A 1 97 ? 7.137 -7.113 -2.300 1.00 97.06 97 VAL A N 1
ATOM 757 C CA . VAL A 1 97 ? 8.442 -7.615 -2.756 1.00 97.06 97 VAL A CA 1
ATOM 758 C C . VAL A 1 97 ? 8.347 -9.077 -3.191 1.00 97.06 97 VAL A C 1
ATOM 760 O O . VAL A 1 97 ? 8.919 -9.431 -4.220 1.00 97.06 97 VAL A O 1
ATOM 763 N N . GLU A 1 98 ? 7.612 -9.917 -2.461 1.00 96.62 98 GLU A N 1
ATOM 764 C CA . GLU A 1 98 ? 7.386 -11.317 -2.838 1.00 96.62 98 GLU A CA 1
ATOM 765 C C . GLU A 1 98 ? 6.645 -11.439 -4.170 1.00 96.62 98 GLU A C 1
ATOM 767 O O . GLU A 1 98 ? 7.088 -12.183 -5.047 1.00 96.62 98 GLU A O 1
ATOM 772 N N . VAL A 1 99 ? 5.563 -10.675 -4.350 1.00 95.62 99 VAL A N 1
ATOM 773 C CA . VAL A 1 99 ? 4.766 -10.679 -5.586 1.00 95.62 99 VAL A CA 1
ATOM 774 C C . VAL A 1 99 ? 5.597 -10.181 -6.769 1.00 95.62 99 VAL A C 1
ATOM 776 O O . VAL A 1 99 ? 5.607 -10.810 -7.826 1.00 95.62 99 VAL A O 1
ATOM 779 N N . VAL A 1 100 ? 6.359 -9.098 -6.596 1.00 95.56 100 VAL A N 1
ATOM 780 C CA . VAL A 1 100 ? 7.271 -8.584 -7.631 1.00 95.56 100 VAL A CA 1
ATOM 781 C C . VAL A 1 100 ? 8.360 -9.605 -7.957 1.00 95.56 100 VAL A C 1
ATOM 783 O O . VAL A 1 100 ? 8.642 -9.844 -9.130 1.00 95.56 100 VAL A O 1
ATOM 786 N N . ARG A 1 101 ? 8.935 -10.267 -6.947 1.00 95.88 101 ARG A N 1
ATOM 787 C CA . ARG A 1 101 ? 9.926 -11.330 -7.153 1.00 95.88 101 ARG A CA 1
ATOM 788 C C . ARG A 1 101 ? 9.334 -12.492 -7.944 1.00 95.88 101 ARG A C 1
ATOM 790 O O . ARG A 1 101 ? 10.000 -13.002 -8.836 1.00 95.88 101 ARG A O 1
ATOM 797 N N . HIS A 1 102 ? 8.101 -12.889 -7.642 1.00 94.12 102 HIS A N 1
ATOM 798 C CA . HIS A 1 102 ? 7.419 -13.981 -8.330 1.00 94.12 102 HIS A CA 1
ATOM 799 C C . HIS A 1 102 ? 7.070 -13.630 -9.784 1.00 94.12 102 HIS A C 1
ATOM 801 O O . HIS A 1 102 ? 7.284 -14.438 -10.681 1.00 94.12 102 HIS A O 1
ATOM 807 N N . LEU A 1 103 ? 6.563 -12.420 -10.038 1.00 90.81 103 LEU A N 1
ATOM 808 C CA . LEU A 1 103 ? 6.141 -11.998 -11.378 1.00 90.81 103 LEU A CA 1
ATOM 809 C C . LEU A 1 103 ? 7.305 -11.587 -12.289 1.00 90.81 103 LEU A C 1
ATOM 811 O O . LEU A 1 103 ? 7.203 -11.709 -13.507 1.00 90.81 103 LEU A O 1
ATOM 815 N N . GLU A 1 104 ? 8.386 -11.048 -11.726 1.00 89.44 104 GLU A N 1
ATOM 816 C CA . GLU A 1 104 ? 9.460 -10.418 -12.505 1.00 89.44 104 GLU A CA 1
ATOM 817 C C . GLU A 1 104 ? 10.819 -11.094 -12.360 1.00 89.44 104 GLU A C 1
ATOM 819 O O . GLU A 1 104 ? 11.738 -10.745 -13.100 1.00 89.44 104 GLU A O 1
ATOM 824 N N . GLY A 1 105 ? 10.993 -11.975 -11.373 1.00 90.75 105 GLY A N 1
ATOM 825 C CA . GLY A 1 105 ? 12.304 -12.516 -11.008 1.00 90.75 105 GLY A CA 1
ATOM 826 C C . GLY A 1 105 ? 13.269 -11.465 -10.446 1.00 90.75 105 GLY A C 1
ATOM 827 O O . GLY A 1 105 ? 14.457 -11.737 -10.294 1.00 90.75 105 GLY A O 1
ATOM 828 N N . ARG A 1 106 ? 12.792 -10.248 -10.146 1.00 92.12 106 ARG A N 1
ATOM 829 C CA . ARG A 1 106 ? 13.620 -9.148 -9.645 1.00 92.12 106 ARG A CA 1
ATOM 830 C C . ARG A 1 106 ? 13.498 -9.029 -8.134 1.00 92.12 106 ARG A C 1
ATOM 832 O O . ARG A 1 106 ? 12.404 -9.024 -7.581 1.00 92.12 106 ARG A O 1
ATOM 839 N N . VAL A 1 107 ? 14.636 -8.854 -7.471 1.00 92.12 107 VAL A N 1
ATOM 840 C CA . VAL A 1 107 ? 14.678 -8.540 -6.042 1.00 92.12 107 VAL A CA 1
ATOM 841 C C . VAL A 1 107 ? 14.527 -7.030 -5.862 1.00 92.12 107 VAL A C 1
ATOM 843 O O . VAL A 1 107 ? 15.329 -6.253 -6.379 1.00 92.12 107 VAL A O 1
ATOM 846 N N . MET A 1 108 ? 13.491 -6.622 -5.134 1.00 94.69 108 MET A N 1
ATOM 847 C CA . MET A 1 108 ? 13.224 -5.233 -4.759 1.00 94.69 108 MET A CA 1
ATOM 848 C C . MET A 1 108 ? 13.408 -5.066 -3.248 1.00 94.69 108 MET A C 1
ATOM 850 O O . MET A 1 108 ? 13.156 -5.993 -2.481 1.00 94.69 108 MET A O 1
ATOM 854 N N . LYS A 1 109 ? 13.852 -3.887 -2.798 1.00 97.06 109 LYS A N 1
ATOM 855 C CA . LYS A 1 109 ? 13.975 -3.607 -1.360 1.00 97.06 109 LYS A CA 1
ATOM 856 C C . LYS A 1 109 ? 12.606 -3.236 -0.766 1.00 97.06 109 LYS A C 1
ATOM 858 O O . LYS A 1 109 ? 11.882 -2.462 -1.394 1.00 97.06 109 LYS A O 1
ATOM 863 N N . PRO A 1 110 ? 12.275 -3.661 0.467 1.00 96.00 110 PRO A N 1
ATOM 864 C CA . PRO A 1 110 ? 11.014 -3.281 1.116 1.00 96.00 110 PRO A CA 1
ATOM 865 C C . PRO A 1 110 ? 10.824 -1.764 1.257 1.00 96.00 110 PRO A C 1
ATOM 867 O O . PRO A 1 110 ? 9.710 -1.260 1.156 1.00 96.00 110 PRO A O 1
ATOM 870 N N . SER A 1 111 ? 11.911 -1.007 1.438 1.00 95.94 111 SER A N 1
ATOM 871 C CA . SER A 1 111 ? 11.870 0.460 1.503 1.00 95.94 111 SER A CA 1
ATOM 872 C C . SER A 1 111 ? 11.472 1.113 0.174 1.00 95.94 111 SER A C 1
ATOM 874 O O . SER A 1 111 ? 10.762 2.117 0.173 1.00 95.94 111 SER A O 1
ATOM 876 N N . GLU A 1 112 ? 11.890 0.535 -0.954 1.00 95.44 112 GLU A N 1
ATOM 877 C CA . GLU A 1 112 ? 11.500 0.981 -2.295 1.00 95.44 112 GLU A CA 1
ATOM 878 C C . GLU A 1 112 ? 10.026 0.660 -2.561 1.00 95.44 112 GLU A C 1
ATOM 880 O O . GLU A 1 112 ? 9.278 1.536 -2.994 1.00 95.44 112 GLU A O 1
ATOM 885 N N . ALA A 1 113 ? 9.591 -0.552 -2.198 1.00 95.81 113 ALA A N 1
ATOM 886 C CA . ALA A 1 113 ? 8.190 -0.958 -2.269 1.00 95.81 113 ALA A CA 1
ATOM 887 C C . ALA A 1 113 ? 7.292 -0.015 -1.456 1.00 95.81 113 ALA A C 1
ATOM 889 O O . ALA A 1 113 ? 6.297 0.489 -1.970 1.00 95.81 113 ALA A O 1
ATOM 890 N N . LYS A 1 114 ? 7.685 0.295 -0.213 1.00 96.44 114 LYS A N 1
ATOM 891 C CA . LYS A 1 114 ? 6.963 1.228 0.659 1.00 96.44 114 LYS A CA 1
ATOM 892 C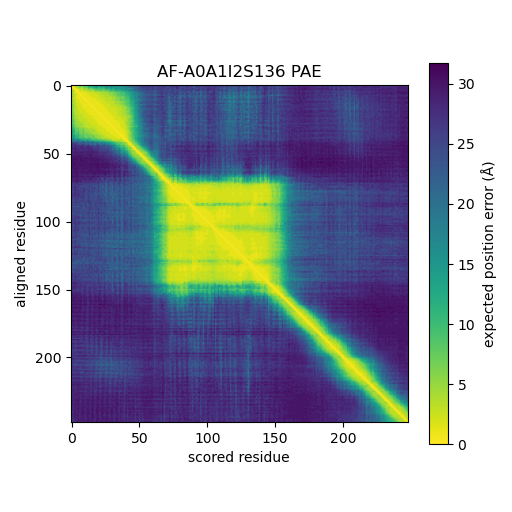 C . LYS A 1 114 ? 6.832 2.616 0.030 1.00 96.44 114 LYS A C 1
ATOM 894 O O . LYS A 1 114 ? 5.732 3.153 -0.006 1.00 96.44 114 LYS A O 1
ATOM 899 N N . ARG A 1 115 ? 7.923 3.177 -0.500 1.00 95.19 115 ARG A N 1
ATOM 900 C CA . ARG A 1 115 ? 7.906 4.499 -1.147 1.00 95.19 115 ARG A CA 1
ATOM 901 C C . ARG A 1 115 ? 6.966 4.536 -2.358 1.00 95.19 115 ARG A C 1
ATOM 903 O O . ARG A 1 115 ? 6.301 5.540 -2.590 1.00 95.19 115 ARG A O 1
ATOM 910 N N . LEU A 1 116 ? 6.909 3.451 -3.132 1.00 94.12 116 LEU A N 1
ATOM 911 C CA . LEU A 1 116 ? 5.990 3.335 -4.267 1.00 94.12 116 LEU A CA 1
ATOM 912 C C . LEU A 1 116 ? 4.535 3.208 -3.810 1.00 94.12 116 LEU A C 1
ATOM 914 O O . LEU A 1 116 ? 3.670 3.880 -4.367 1.00 94.12 116 LEU A O 1
ATOM 918 N N . LEU A 1 117 ? 4.273 2.414 -2.767 1.00 95.44 117 LEU A N 1
ATOM 919 C CA . LEU A 1 117 ? 2.944 2.305 -2.164 1.00 95.44 117 LEU A CA 1
ATOM 920 C C . LEU A 1 117 ? 2.457 3.648 -1.620 1.00 95.44 117 LEU A C 1
ATOM 922 O O . LEU A 1 117 ? 1.307 3.993 -1.850 1.00 95.44 117 LEU A O 1
ATOM 926 N N . GLU A 1 118 ? 3.315 4.428 -0.962 1.00 95.38 118 GLU A N 1
ATOM 927 C CA . GLU A 1 118 ? 2.975 5.778 -0.494 1.00 95.38 118 GLU A CA 1
ATOM 928 C C . GLU A 1 118 ? 2.560 6.690 -1.658 1.00 95.38 118 GLU A C 1
ATOM 930 O O . GLU A 1 118 ? 1.519 7.337 -1.580 1.00 95.38 118 GLU A O 1
ATOM 935 N N . GLY A 1 119 ? 3.277 6.646 -2.787 1.00 93.81 119 GLY A N 1
ATOM 936 C CA . GLY A 1 119 ? 2.856 7.352 -4.001 1.00 93.81 119 GLY A CA 1
ATOM 937 C C . GLY A 1 119 ? 1.510 6.861 -4.551 1.00 93.81 119 GLY A C 1
ATOM 938 O O . GLY A 1 119 ? 0.703 7.648 -5.037 1.00 93.81 119 GLY A O 1
ATOM 939 N N . TYR A 1 120 ? 1.209 5.566 -4.448 1.00 94.69 120 TYR A N 1
ATOM 940 C CA . TYR A 1 120 ? -0.097 5.029 -4.847 1.00 94.69 120 TYR A CA 1
ATOM 941 C C . TYR A 1 120 ? -1.229 5.375 -3.882 1.00 94.69 120 TYR A C 1
ATOM 943 O O . TYR A 1 120 ? -2.378 5.457 -4.321 1.00 94.69 120 TYR A O 1
ATOM 951 N N . VAL A 1 121 ? -0.916 5.629 -2.611 1.00 95.81 121 VAL A N 1
ATOM 952 C CA . VAL A 1 121 ? -1.872 6.174 -1.644 1.00 95.81 121 VAL A CA 1
ATOM 953 C C . VAL A 1 121 ? -2.252 7.604 -2.019 1.00 95.81 121 VAL A C 1
ATOM 955 O O . VAL A 1 121 ? -3.437 7.919 -2.045 1.00 95.81 121 VAL A O 1
ATOM 958 N N . GLU A 1 122 ? -1.285 8.442 -2.403 1.00 94.12 122 GLU A N 1
ATOM 959 C CA . GLU A 1 122 ? -1.554 9.814 -2.871 1.00 94.12 122 GLU A CA 1
ATOM 960 C C . GLU A 1 122 ? -2.466 9.849 -4.109 1.00 94.12 122 GLU A C 1
ATOM 962 O O . GLU A 1 122 ? -3.271 10.763 -4.273 1.00 94.12 122 GLU A O 1
ATOM 967 N N . HIS A 1 123 ? -2.371 8.836 -4.973 1.00 92.25 123 HIS A N 1
ATOM 968 C CA . HIS A 1 123 ? -3.201 8.710 -6.173 1.00 92.25 123 HIS A CA 1
ATOM 969 C C . HIS A 1 123 ? -4.544 7.993 -5.951 1.00 92.25 123 HIS A C 1
ATOM 971 O O . HIS A 1 123 ? -5.303 7.838 -6.909 1.00 92.25 123 HIS A O 1
ATOM 977 N N . GLY A 1 124 ? -4.842 7.543 -4.726 1.00 94.50 124 GLY A N 1
ATOM 978 C CA . GLY A 1 124 ? -6.087 6.842 -4.390 1.00 94.50 124 GLY A CA 1
ATOM 979 C C . GLY A 1 124 ? -6.158 5.384 -4.860 1.00 94.50 124 GLY A C 1
ATOM 980 O O . GLY A 1 124 ? -7.205 4.751 -4.747 1.00 94.50 124 GLY A O 1
ATOM 981 N N . TYR A 1 125 ? -5.059 4.814 -5.368 1.00 95.00 125 TYR A N 1
ATOM 982 C CA . TYR A 1 125 ? -5.040 3.419 -5.830 1.00 95.00 125 TYR A CA 1
ATOM 983 C C . TYR A 1 125 ? -4.929 2.411 -4.680 1.00 95.00 125 TYR A C 1
ATOM 985 O O . TYR A 1 125 ? -5.281 1.239 -4.811 1.00 95.00 125 TYR A O 1
ATOM 993 N N . VAL A 1 126 ? -4.377 2.856 -3.557 1.00 96.81 126 VAL A N 1
ATOM 994 C CA . VAL A 1 126 ? -4.145 2.043 -2.368 1.00 96.81 126 VAL A CA 1
ATOM 995 C C . VAL A 1 126 ? -4.607 2.845 -1.158 1.00 96.81 126 VAL A C 1
ATOM 997 O O . VAL A 1 126 ? -4.362 4.043 -1.066 1.00 96.81 126 VAL A O 1
ATOM 1000 N N . LYS A 1 127 ? -5.265 2.195 -0.204 1.00 97.50 127 LYS A N 1
ATOM 1001 C CA . LYS A 1 127 ? -5.672 2.785 1.068 1.00 97.50 127 LYS A CA 1
ATOM 1002 C C . LYS A 1 127 ? -4.794 2.240 2.183 1.00 97.50 127 LYS A C 1
ATOM 1004 O O . LYS A 1 127 ? -4.569 1.036 2.285 1.00 97.50 127 LYS A O 1
ATOM 1009 N N . LYS A 1 128 ? -4.300 3.127 3.043 1.00 97.25 128 LYS A N 1
ATOM 1010 C CA . LYS A 1 128 ? -3.531 2.728 4.222 1.00 97.25 128 LYS A CA 1
ATOM 1011 C C . LYS A 1 128 ? -4.493 2.217 5.301 1.00 97.25 128 LYS A C 1
ATOM 1013 O O . LYS A 1 128 ? -5.413 2.933 5.685 1.00 97.25 128 LYS A O 1
ATOM 1018 N N . GLN A 1 129 ? -4.288 0.989 5.773 1.00 95.75 129 GLN A N 1
ATOM 1019 C CA . GLN A 1 129 ? -5.129 0.312 6.771 1.00 95.75 129 GLN A CA 1
ATOM 1020 C C . GLN A 1 129 ? -4.345 0.052 8.074 1.00 95.75 129 GLN A C 1
ATOM 1022 O O . GLN A 1 129 ? -4.486 -0.975 8.726 1.00 95.75 129 GLN A O 1
ATOM 1027 N N . GLY A 1 130 ? -3.442 0.967 8.428 1.00 93.38 130 GLY A N 1
ATOM 1028 C CA . GLY A 1 130 ? -2.572 0.848 9.596 1.00 93.38 130 GLY A CA 1
ATOM 1029 C C . GLY A 1 130 ? -1.270 1.621 9.419 1.00 93.38 130 GLY A C 1
ATOM 1030 O O . GLY A 1 130 ? -1.159 2.504 8.570 1.00 93.38 130 GLY A O 1
ATOM 1031 N N . TRP A 1 131 ? -0.254 1.296 10.217 1.00 91.50 131 TRP A N 1
ATOM 1032 C CA . TRP A 1 131 ? 1.057 1.949 10.107 1.00 91.50 131 TRP A CA 1
ATOM 1033 C C . TRP A 1 131 ? 1.880 1.409 8.934 1.00 91.50 131 TRP A C 1
ATOM 1035 O O . TRP A 1 131 ? 2.535 2.185 8.233 1.00 91.50 131 TRP A O 1
ATOM 1045 N N . THR A 1 132 ? 1.803 0.099 8.697 1.00 94.56 132 THR A N 1
ATOM 1046 C CA . THR A 1 132 ? 2.580 -0.632 7.680 1.00 94.56 132 THR A CA 1
ATOM 1047 C C . THR A 1 132 ? 1.716 -1.424 6.703 1.00 94.56 132 THR A C 1
ATOM 1049 O O . THR A 1 132 ? 2.256 -2.054 5.797 1.00 94.56 132 THR A O 1
ATOM 1052 N N . SER A 1 133 ? 0.398 -1.384 6.888 1.00 96.50 133 SER A N 1
ATOM 1053 C CA . SER A 1 133 ? -0.559 -2.221 6.174 1.00 96.50 133 SER A CA 1
ATOM 1054 C C . SER A 1 133 ? -1.337 -1.404 5.145 1.00 96.50 133 SER A C 1
ATOM 1056 O O . SER A 1 133 ? -1.751 -0.269 5.407 1.00 96.50 133 SER A O 1
ATOM 1058 N N . PHE A 1 134 ? -1.530 -1.989 3.971 1.00 97.75 134 PHE A N 1
ATOM 1059 C CA . PHE A 1 134 ? -2.105 -1.366 2.788 1.00 97.75 134 PHE A CA 1
ATOM 1060 C C . PHE A 1 134 ? -3.176 -2.275 2.183 1.00 97.75 134 PHE A C 1
ATOM 1062 O O . PHE A 1 134 ? -3.107 -3.495 2.301 1.00 97.75 134 PHE A O 1
ATOM 1069 N N . LEU A 1 135 ? -4.169 -1.680 1.532 1.00 97.50 135 LEU A N 1
ATOM 1070 C CA . LEU A 1 135 ? -5.253 -2.384 0.856 1.00 97.50 135 LEU A CA 1
ATOM 1071 C C . LEU A 1 135 ? -5.467 -1.752 -0.520 1.00 97.50 135 LEU A C 1
ATOM 1073 O O . LEU A 1 135 ? -5.510 -0.526 -0.625 1.00 97.50 135 LEU A O 1
ATOM 1077 N N . VAL A 1 136 ? -5.592 -2.557 -1.575 1.00 97.25 136 VAL A N 1
ATOM 1078 C CA . VAL A 1 136 ? -5.927 -2.030 -2.908 1.00 97.25 136 VAL A CA 1
ATOM 1079 C C . VAL A 1 136 ? -7.390 -1.586 -2.902 1.00 97.25 136 VAL A C 1
ATOM 1081 O O . VAL A 1 136 ? -8.239 -2.299 -2.378 1.00 97.25 136 VAL A O 1
ATOM 1084 N N . THR A 1 137 ? -7.683 -0.400 -3.434 1.00 96.75 137 THR A N 1
ATOM 1085 C CA . THR A 1 137 ? -9.053 0.130 -3.480 1.00 96.75 137 THR A CA 1
ATOM 1086 C C . THR A 1 137 ? -9.830 -0.425 -4.673 1.00 96.75 137 THR A C 1
ATOM 1088 O O . THR A 1 137 ? -9.255 -0.669 -5.738 1.00 96.75 137 THR A O 1
ATOM 1091 N N . ASP A 1 138 ? -11.154 -0.536 -4.539 1.00 94.81 138 ASP A N 1
ATOM 1092 C CA . ASP A 1 138 ? -12.039 -0.903 -5.657 1.00 94.81 138 ASP A CA 1
ATOM 1093 C C . ASP A 1 138 ? -11.964 0.127 -6.799 1.00 94.81 138 ASP A C 1
ATOM 1095 O O . ASP A 1 138 ? -12.089 -0.207 -7.977 1.00 94.81 138 ASP A O 1
ATOM 1099 N N . GLU A 1 139 ? -11.686 1.394 -6.472 1.00 94.00 139 GLU A N 1
ATOM 1100 C CA . GLU A 1 139 ? -11.450 2.452 -7.458 1.00 94.00 139 GLU A CA 1
ATOM 1101 C C . GLU A 1 139 ? -10.260 2.135 -8.367 1.00 94.00 139 GLU A C 1
ATOM 1103 O O . GLU A 1 139 ? -10.338 2.341 -9.580 1.00 94.00 139 GLU A O 1
ATOM 1108 N N . ALA A 1 140 ? -9.170 1.597 -7.809 1.00 93.69 140 ALA A N 1
ATOM 1109 C CA . ALA A 1 140 ? -8.030 1.150 -8.599 1.00 93.69 140 ALA A CA 1
ATOM 1110 C C . ALA A 1 140 ? -8.425 -0.005 -9.525 1.00 93.69 140 ALA A C 1
ATOM 1112 O O . ALA A 1 140 ? -8.060 -0.000 -10.702 1.00 93.69 140 ALA A O 1
ATOM 1113 N N . ALA A 1 141 ? -9.200 -0.962 -9.008 1.00 92.69 141 ALA A N 1
ATOM 1114 C CA . ALA A 1 141 ? -9.654 -2.115 -9.774 1.00 92.69 141 ALA A CA 1
ATOM 1115 C C . ALA A 1 141 ? -10.536 -1.721 -10.960 1.00 92.69 141 ALA A C 1
ATOM 1117 O O . ALA A 1 141 ? -10.315 -2.202 -12.075 1.00 92.69 141 ALA A O 1
ATOM 1118 N N . ASN A 1 142 ? -11.452 -0.779 -10.742 1.00 92.44 142 ASN A N 1
ATOM 1119 C CA . ASN A 1 142 ? -12.307 -0.222 -11.782 1.00 92.44 142 ASN A CA 1
ATOM 1120 C C . ASN A 1 142 ? -11.500 0.596 -12.798 1.00 92.44 142 ASN A C 1
ATOM 1122 O O . ASN A 1 142 ? -11.657 0.425 -14.005 1.00 92.44 142 ASN A O 1
ATOM 1126 N N . ARG A 1 143 ? -10.582 1.452 -12.332 1.00 90.62 143 ARG A N 1
ATOM 1127 C CA . ARG A 1 143 ? -9.796 2.337 -13.205 1.00 90.62 143 ARG A CA 1
ATOM 1128 C C . ARG A 1 143 ? -8.833 1.584 -14.118 1.00 90.62 143 ARG A C 1
ATOM 1130 O O . ARG A 1 143 ? -8.521 2.063 -15.207 1.00 90.62 143 ARG A O 1
ATOM 1137 N N . PHE A 1 144 ? -8.334 0.435 -13.672 1.00 89.06 144 PHE A N 1
ATOM 1138 C CA . PHE A 1 144 ? -7.383 -0.378 -14.427 1.00 89.06 144 PHE A CA 1
ATOM 1139 C C . PHE A 1 144 ? -7.987 -1.645 -15.030 1.00 89.06 144 PHE A C 1
ATOM 1141 O O . PHE A 1 144 ? -7.223 -2.426 -15.596 1.00 89.06 144 PHE A O 1
ATOM 1148 N N . ALA A 1 145 ? -9.307 -1.829 -14.929 1.00 88.06 145 ALA A N 1
ATOM 1149 C CA . ALA A 1 145 ? -10.024 -2.994 -15.442 1.00 88.06 145 ALA A CA 1
ATOM 1150 C C . ALA A 1 145 ? -9.361 -4.320 -15.019 1.00 88.06 145 ALA A C 1
ATOM 1152 O O . ALA A 1 145 ? -8.989 -5.156 -15.841 1.00 88.06 145 ALA A O 1
ATOM 1153 N N . PHE A 1 146 ? -9.180 -4.518 -13.707 1.00 84.56 146 PHE A N 1
ATOM 1154 C CA . PHE A 1 146 ? -8.561 -5.740 -13.171 1.00 84.56 146 PHE A CA 1
ATOM 1155 C C . PHE A 1 146 ? -9.316 -7.029 -13.533 1.00 84.56 146 PHE A C 1
ATOM 1157 O O . PHE A 1 146 ? -8.709 -8.100 -13.476 1.00 84.56 146 PHE A O 1
ATOM 1164 N N . ALA A 1 147 ? -10.594 -6.929 -13.908 1.00 75.38 147 ALA A N 1
ATOM 1165 C CA . ALA A 1 147 ? -11.396 -8.045 -14.401 1.00 75.38 147 ALA A CA 1
ATOM 1166 C C . ALA A 1 147 ? -10.891 -8.565 -15.762 1.00 75.38 147 ALA A C 1
ATOM 1168 O O . ALA A 1 147 ? -10.603 -9.752 -15.878 1.00 75.38 147 ALA A O 1
ATOM 1169 N N . ASP A 1 148 ? -10.660 -7.684 -16.741 1.00 69.06 148 ASP A N 1
ATOM 1170 C CA . ASP A 1 148 ? -10.243 -8.078 -18.101 1.00 69.06 148 ASP A CA 1
ATOM 1171 C C . ASP A 1 148 ? -8.832 -8.679 -18.143 1.00 69.06 148 ASP A C 1
ATOM 1173 O O . ASP A 1 148 ? -8.501 -9.520 -18.978 1.00 69.06 148 ASP A O 1
ATOM 1177 N N . LEU A 1 149 ? -7.960 -8.258 -17.225 1.00 64.19 149 LEU A N 1
ATOM 1178 C CA . LEU A 1 149 ? -6.582 -8.739 -17.218 1.00 64.19 149 LEU A CA 1
ATOM 1179 C C . LEU A 1 149 ? -6.454 -10.175 -16.685 1.00 64.19 149 LEU A C 1
ATOM 1181 O O . LEU A 1 149 ? -5.430 -10.801 -16.940 1.00 64.19 149 LEU A O 1
ATOM 1185 N N . ASP A 1 150 ? -7.426 -10.687 -15.912 1.00 65.31 150 ASP A N 1
ATOM 1186 C CA . ASP A 1 150 ? -7.426 -12.094 -15.471 1.00 65.31 150 ASP A CA 1
ATOM 1187 C C . ASP A 1 150 ? -7.568 -13.036 -16.668 1.00 65.31 150 ASP A C 1
ATOM 1189 O O . ASP A 1 150 ? -6.819 -14.001 -16.775 1.00 65.31 150 ASP A O 1
ATOM 1193 N N . GLU A 1 151 ? -8.418 -12.676 -17.626 1.00 64.50 151 GLU A N 1
ATOM 1194 C CA . GLU A 1 151 ? -8.646 -13.438 -18.854 1.00 64.50 151 GLU A CA 1
ATOM 1195 C C . GLU A 1 151 ? -7.423 -13.432 -19.789 1.00 64.50 151 GLU A C 1
ATOM 1197 O O . GLU A 1 151 ? -7.155 -14.412 -20.479 1.00 64.50 151 GLU A O 1
ATOM 1202 N N . MET A 1 152 ? -6.614 -12.365 -19.752 1.00 59.09 152 MET A N 1
ATOM 1203 C CA . MET A 1 152 ? -5.341 -12.278 -20.486 1.00 59.09 152 MET A CA 1
ATOM 1204 C C . MET A 1 152 ? -4.139 -12.915 -19.764 1.00 59.09 152 MET A C 1
ATOM 1206 O O . MET A 1 152 ? -3.101 -13.151 -20.387 1.00 59.09 152 MET A O 1
ATOM 1210 N N . LEU A 1 153 ? -4.215 -13.092 -18.440 1.00 62.09 153 LEU A N 1
ATOM 1211 C CA . LEU A 1 153 ? -3.159 -13.699 -17.615 1.00 62.09 153 LEU A CA 1
ATOM 1212 C C . LEU A 1 153 ? -3.398 -15.176 -17.345 1.00 62.09 153 LEU A C 1
ATOM 1214 O O . LEU A 1 153 ? -2.434 -15.873 -17.015 1.00 62.09 153 LEU A O 1
ATOM 1218 N N . GLN A 1 154 ? -4.629 -15.663 -17.521 1.00 58.97 154 GLN A N 1
ATOM 1219 C CA . GLN A 1 154 ? -4.802 -17.055 -17.885 1.00 58.97 154 GLN A CA 1
ATOM 1220 C C . GLN A 1 154 ? -3.914 -17.247 -19.109 1.00 58.97 154 GLN A C 1
ATOM 1222 O O . GLN A 1 154 ? -4.101 -16.532 -20.100 1.00 58.97 154 GLN A O 1
ATOM 1227 N N . PRO A 1 155 ? -2.876 -18.107 -19.035 1.00 53.50 155 PRO A N 1
ATOM 1228 C CA . PRO A 1 155 ? -2.154 -18.444 -20.238 1.00 53.50 155 PRO A CA 1
ATOM 1229 C C . PRO A 1 155 ? -3.260 -18.847 -21.191 1.00 53.50 155 PRO A C 1
ATOM 1231 O O . PRO A 1 155 ? -4.072 -19.707 -20.844 1.00 53.50 155 PRO A O 1
ATOM 1234 N N . HIS A 1 156 ? -3.364 -18.175 -22.334 1.00 45.12 156 HIS A N 1
ATOM 1235 C CA . HIS A 1 156 ? -4.055 -18.772 -23.445 1.00 45.12 156 HIS A CA 1
ATOM 1236 C C . HIS A 1 156 ? -3.316 -20.095 -23.649 1.00 45.12 156 HIS A C 1
ATOM 1238 O O . HIS A 1 156 ? -2.319 -20.176 -24.365 1.00 45.12 156 HIS A O 1
ATOM 1244 N N . GLY A 1 157 ? -3.796 -21.138 -22.969 1.00 45.59 157 GLY A N 1
ATOM 1245 C CA . GLY A 1 157 ? -3.869 -22.473 -23.479 1.00 45.59 157 GLY A CA 1
ATOM 1246 C C . GLY A 1 157 ? -4.694 -22.315 -24.733 1.00 45.59 157 GLY A C 1
ATOM 1247 O O . GLY A 1 157 ? -5.870 -22.661 -24.773 1.00 45.59 157 GLY A O 1
ATOM 1248 N N . GLY A 1 158 ? -4.049 -21.765 -25.770 1.00 42.56 158 GLY A N 1
ATOM 1249 C CA . GLY A 1 158 ? -4.236 -22.281 -27.094 1.00 42.56 158 GLY A CA 1
ATOM 1250 C C . GLY A 1 158 ? -4.267 -23.772 -26.867 1.00 42.56 158 GLY A C 1
ATOM 1251 O O . GLY A 1 158 ? -3.310 -24.350 -26.342 1.00 42.56 158 GLY A O 1
ATOM 1252 N N . SER A 1 159 ? -5.447 -24.330 -27.099 1.00 40.34 159 SER A N 1
ATOM 1253 C CA . SER A 1 159 ? -5.590 -25.739 -27.364 1.00 40.34 159 SER A CA 1
ATOM 1254 C C . SER A 1 159 ? -4.607 -25.998 -28.492 1.00 40.34 159 SER A C 1
ATOM 1256 O O . SER A 1 159 ? -4.909 -25.801 -29.663 1.00 40.34 159 SER A O 1
ATOM 1258 N N . VAL A 1 160 ? -3.364 -26.300 -28.129 1.00 46.66 160 VAL A N 1
ATOM 1259 C CA . VAL A 1 160 ? -2.491 -27.064 -28.981 1.00 46.66 160 VAL A CA 1
ATOM 1260 C C . VAL A 1 160 ? -3.230 -28.378 -29.045 1.00 46.66 160 VAL A C 1
ATOM 1262 O O . VAL A 1 160 ? -3.242 -29.149 -28.087 1.00 46.66 160 VAL A O 1
ATOM 1265 N N . ASP A 1 161 ? -3.995 -28.525 -30.125 1.00 43.28 161 ASP A N 1
ATOM 1266 C CA . ASP A 1 161 ? -4.445 -29.808 -30.622 1.00 43.28 161 ASP A CA 1
ATOM 1267 C C . ASP A 1 161 ? -3.305 -30.779 -30.341 1.00 43.28 161 ASP A C 1
ATOM 1269 O O . ASP A 1 161 ? -2.179 -30.590 -30.818 1.00 43.28 161 ASP A O 1
ATOM 1273 N N . LEU A 1 162 ? -3.570 -31.709 -29.426 1.00 45.59 162 LEU A N 1
ATOM 1274 C CA . LEU A 1 162 ? -2.644 -32.736 -28.998 1.00 45.59 162 LEU A CA 1
ATOM 1275 C C . LEU A 1 162 ? -2.403 -33.624 -30.226 1.00 45.59 162 LEU A C 1
ATOM 1277 O O . LEU A 1 162 ? -2.981 -34.697 -30.373 1.00 45.59 162 LEU A O 1
ATOM 1281 N N . VAL A 1 163 ? -1.542 -33.175 -31.139 1.00 47.28 163 VAL A N 1
ATOM 1282 C CA . VAL A 1 163 ? -0.841 -34.067 -32.049 1.00 47.28 163 VAL A CA 1
ATOM 1283 C C . VAL A 1 163 ? -0.048 -34.964 -31.120 1.00 47.28 163 VAL A C 1
ATOM 1285 O O . VAL A 1 163 ? 0.876 -34.499 -30.454 1.00 47.28 163 VAL A O 1
ATOM 1288 N N . ALA A 1 164 ? -0.513 -36.207 -31.003 1.00 49.66 164 ALA A N 1
ATOM 1289 C CA . ALA A 1 164 ? 0.009 -37.235 -30.125 1.00 49.66 164 ALA A CA 1
ATOM 1290 C C . ALA A 1 164 ? 1.541 -37.219 -30.142 1.00 49.66 164 ALA A C 1
ATOM 1292 O O . ALA A 1 164 ? 2.181 -37.722 -31.066 1.00 49.66 164 ALA A O 1
ATOM 1293 N N . ALA A 1 165 ? 2.125 -36.601 -29.116 1.00 50.81 165 ALA A N 1
ATOM 1294 C CA . ALA A 1 165 ? 3.544 -36.700 -28.872 1.00 50.81 165 ALA A CA 1
ATOM 1295 C C . ALA A 1 165 ? 3.847 -38.185 -28.608 1.00 50.81 165 ALA A C 1
ATOM 1297 O O . ALA A 1 165 ? 3.093 -38.833 -27.871 1.00 50.81 165 ALA A O 1
ATOM 1298 N N . PRO A 1 166 ? 4.902 -38.750 -29.217 1.00 55.97 166 PRO A N 1
ATOM 1299 C CA . PRO A 1 166 ? 5.303 -40.122 -28.953 1.00 55.97 166 PRO A CA 1
ATOM 1300 C C . PRO A 1 166 ? 5.506 -40.302 -27.449 1.00 55.97 166 PRO A C 1
ATOM 1302 O O . PRO A 1 166 ? 6.054 -39.422 -26.782 1.00 55.97 166 PRO A O 1
ATOM 1305 N N . ALA A 1 167 ? 5.005 -41.429 -26.939 1.00 58.28 167 ALA A N 1
ATOM 1306 C CA . ALA A 1 167 ? 4.984 -41.759 -25.524 1.00 58.28 167 ALA A CA 1
ATOM 1307 C C . ALA A 1 167 ? 6.317 -41.386 -24.847 1.00 58.28 167 ALA A C 1
ATOM 1309 O O . ALA A 1 167 ? 7.378 -41.766 -25.356 1.00 58.28 167 ALA A O 1
ATOM 1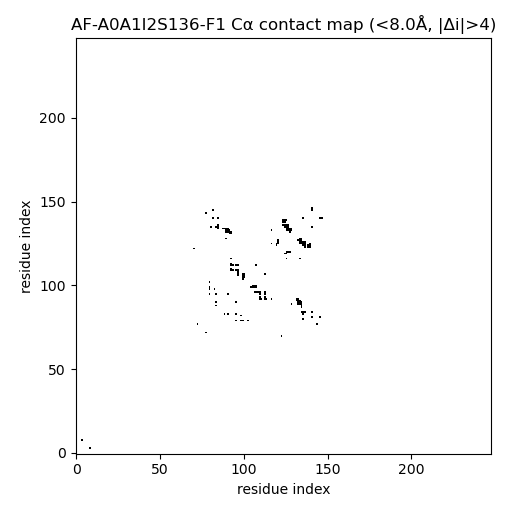310 N N . PRO A 1 168 ? 6.290 -40.646 -23.722 1.00 67.00 168 PRO A N 1
ATOM 1311 C CA . PRO A 1 168 ? 7.506 -40.371 -22.978 1.00 67.00 168 PRO A CA 1
ATOM 1312 C C . PRO A 1 168 ? 8.169 -41.708 -22.603 1.00 67.00 168 PRO A C 1
ATOM 1314 O O . PRO A 1 168 ? 7.461 -42.659 -22.251 1.00 67.00 168 PRO A O 1
ATOM 1317 N N . PRO A 1 169 ? 9.506 -41.817 -22.698 1.00 67.44 169 PRO A N 1
ATOM 1318 C CA . PRO A 1 169 ? 10.212 -43.020 -22.284 1.00 67.44 169 PRO A CA 1
ATOM 1319 C C . PRO A 1 169 ? 9.851 -43.344 -20.834 1.00 67.44 169 PRO A C 1
ATOM 1321 O O . PRO A 1 169 ? 9.740 -42.445 -19.997 1.00 67.44 169 PRO A O 1
ATOM 1324 N N . ALA A 1 170 ? 9.630 -44.634 -20.569 1.00 69.06 170 ALA A N 1
ATOM 1325 C CA . ALA A 1 170 ? 9.230 -45.132 -19.263 1.00 69.06 170 ALA A CA 1
ATOM 1326 C C . ALA A 1 170 ? 10.131 -44.544 -18.160 1.00 69.06 170 ALA A C 1
ATOM 1328 O O . ALA A 1 170 ? 11.356 -44.515 -18.332 1.00 69.06 170 ALA A O 1
ATOM 1329 N N . PRO A 1 171 ? 9.554 -44.065 -17.043 1.00 71.00 171 PRO A N 1
ATOM 1330 C CA . PRO A 1 171 ? 10.345 -43.549 -15.939 1.00 71.00 171 PRO A CA 1
ATOM 1331 C C . PRO A 1 171 ? 11.319 -44.639 -15.457 1.00 71.00 171 PRO A C 1
ATOM 1333 O O . PRO A 1 171 ? 10.929 -45.809 -15.375 1.00 71.00 171 PRO A O 1
ATOM 1336 N N . PRO A 1 172 ? 12.584 -44.289 -15.159 1.00 71.62 172 PRO A N 1
ATOM 1337 C CA . PRO A 1 172 ? 13.541 -45.240 -14.614 1.00 71.62 172 PRO A CA 1
ATOM 1338 C C . PRO A 1 172 ? 12.990 -45.845 -13.320 1.00 71.62 172 PRO A C 1
ATOM 1340 O O . PRO A 1 172 ? 12.334 -45.161 -12.530 1.00 71.62 172 PRO A O 1
ATOM 1343 N N . ALA A 1 173 ? 13.245 -47.143 -13.134 1.00 74.69 173 ALA A N 1
ATOM 1344 C CA . ALA A 1 173 ? 12.793 -47.895 -11.973 1.00 74.69 173 ALA A CA 1
ATOM 1345 C C . ALA A 1 173 ? 13.149 -47.159 -10.666 1.00 74.69 173 ALA A C 1
ATOM 1347 O O . ALA A 1 173 ? 14.255 -46.614 -10.559 1.00 74.69 173 ALA A O 1
ATOM 1348 N N . PRO A 1 174 ? 12.237 -47.130 -9.676 1.00 71.88 174 PRO A N 1
ATOM 1349 C CA . PRO A 1 174 ? 12.509 -46.493 -8.398 1.00 71.88 174 PRO A CA 1
ATOM 1350 C C . PRO A 1 174 ? 13.752 -47.134 -7.757 1.00 71.88 174 PRO A C 1
ATOM 1352 O O . PRO A 1 174 ? 13.888 -48.362 -7.797 1.00 71.88 174 PRO A O 1
ATOM 1355 N N . PRO A 1 175 ? 14.670 -46.340 -7.176 1.00 77.00 175 PRO A N 1
ATOM 1356 C CA . PRO A 1 175 ? 15.798 -46.892 -6.439 1.00 77.00 175 PRO A CA 1
ATOM 1357 C C . PRO A 1 175 ? 15.288 -47.755 -5.272 1.00 77.00 175 PRO A C 1
ATOM 1359 O O . PRO A 1 175 ? 14.216 -47.474 -4.723 1.00 77.00 175 PRO A O 1
ATOM 1362 N N . PRO A 1 176 ? 16.032 -48.806 -4.879 1.00 73.75 176 PRO A N 1
ATOM 1363 C CA . PRO A 1 176 ? 15.652 -49.643 -3.750 1.00 73.75 176 PRO A CA 1
ATOM 1364 C C . PRO A 1 176 ? 15.503 -48.791 -2.478 1.00 73.75 176 PRO A C 1
ATOM 1366 O O . PRO A 1 176 ? 16.226 -47.803 -2.315 1.00 73.75 176 PRO A O 1
ATOM 1369 N N . PRO A 1 177 ? 14.578 -49.157 -1.572 1.00 66.50 177 PRO A N 1
ATOM 1370 C CA . PRO A 1 177 ? 14.342 -48.416 -0.342 1.00 66.50 177 PRO A CA 1
ATOM 1371 C C . PRO A 1 177 ? 15.637 -48.347 0.469 1.00 66.50 177 PRO A C 1
ATOM 1373 O O . PRO A 1 177 ? 16.173 -49.363 0.912 1.00 66.50 177 PRO A O 1
ATOM 1376 N N . VAL A 1 178 ? 16.148 -47.130 0.648 1.00 66.25 178 VAL A N 1
ATOM 1377 C CA . VAL A 1 178 ? 17.264 -46.861 1.552 1.00 66.25 178 VAL A CA 1
ATOM 1378 C C . VAL A 1 178 ?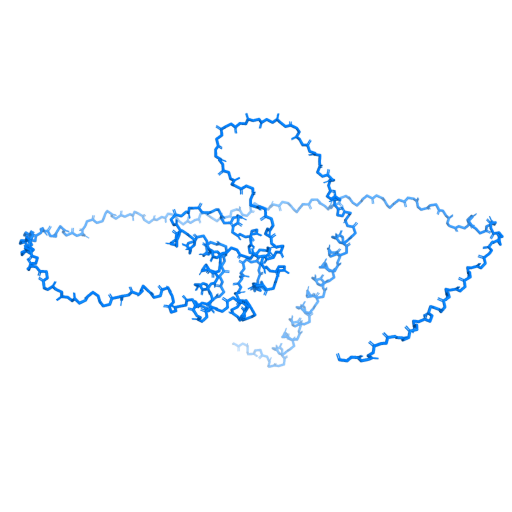 16.768 -47.171 2.960 1.00 66.25 178 VAL A C 1
ATOM 1380 O O . VAL A 1 178 ? 15.743 -46.637 3.387 1.00 66.25 178 VAL A O 1
ATOM 1383 N N . ALA A 1 179 ? 17.460 -48.073 3.656 1.00 59.84 179 ALA A N 1
ATOM 1384 C CA . ALA A 1 179 ? 17.151 -48.441 5.029 1.00 59.84 179 ALA A CA 1
ATOM 1385 C C . ALA A 1 179 ? 17.034 -47.172 5.889 1.00 59.84 179 ALA A C 1
ATOM 1387 O O . ALA A 1 179 ? 17.993 -46.411 6.022 1.00 59.84 179 ALA A O 1
ATOM 1388 N N . GLN A 1 180 ? 15.842 -46.935 6.441 1.00 55.00 180 GLN A N 1
ATOM 1389 C CA . GLN A 1 180 ? 15.616 -45.885 7.425 1.00 55.00 180 GLN A CA 1
ATOM 1390 C C . GLN A 1 180 ? 16.484 -46.187 8.647 1.00 55.00 180 GLN A C 1
ATOM 1392 O O . GLN A 1 180 ? 16.237 -47.145 9.378 1.00 55.00 180 GLN A O 1
ATOM 1397 N N . ALA A 1 181 ? 17.520 -45.380 8.857 1.00 59.84 181 ALA A N 1
ATOM 1398 C CA . ALA A 1 181 ? 18.226 -45.347 10.123 1.00 59.84 181 ALA A CA 1
ATOM 1399 C C . ALA A 1 181 ? 17.267 -44.789 11.186 1.00 59.84 181 ALA A C 1
ATOM 1401 O O . ALA A 1 181 ? 16.726 -43.695 11.027 1.00 59.84 181 ALA A O 1
ATOM 1402 N N . ASN A 1 182 ? 17.037 -45.572 12.241 1.00 58.94 182 ASN A N 1
ATOM 1403 C CA . ASN A 1 182 ? 16.233 -45.203 13.404 1.00 58.94 182 ASN A CA 1
ATOM 1404 C C . ASN A 1 182 ? 16.671 -43.835 13.969 1.00 58.94 182 ASN A C 1
ATOM 1406 O O . ASN A 1 182 ? 17.810 -43.718 14.423 1.00 58.94 182 ASN A O 1
ATOM 1410 N N . PRO A 1 183 ? 15.791 -42.819 14.024 1.00 57.84 183 PRO A N 1
ATOM 1411 C CA . PRO A 1 183 ? 16.089 -41.526 14.636 1.00 57.84 183 PRO A CA 1
ATOM 1412 C C . PRO A 1 183 ? 15.845 -41.561 16.155 1.00 57.84 183 PRO A C 1
ATOM 1414 O O . PRO A 1 183 ? 15.105 -40.742 16.695 1.00 57.84 183 PRO A O 1
ATOM 1417 N N . LEU A 1 184 ? 16.430 -42.538 16.851 1.00 55.88 184 LEU A N 1
ATOM 1418 C CA . LEU A 1 184 ? 16.276 -42.709 18.300 1.00 55.88 184 LEU A CA 1
ATOM 1419 C C . LEU A 1 184 ? 17.637 -42.792 18.997 1.00 55.88 184 LEU A C 1
ATOM 1421 O O . LEU A 1 184 ? 17.906 -43.705 19.762 1.00 55.88 184 LEU A O 1
ATOM 1425 N N . ASP A 1 185 ? 18.492 -41.812 18.718 1.00 58.59 185 ASP A N 1
ATOM 1426 C CA . ASP A 1 185 ? 19.641 -41.498 19.568 1.00 58.59 185 ASP A CA 1
ATOM 1427 C C . ASP A 1 185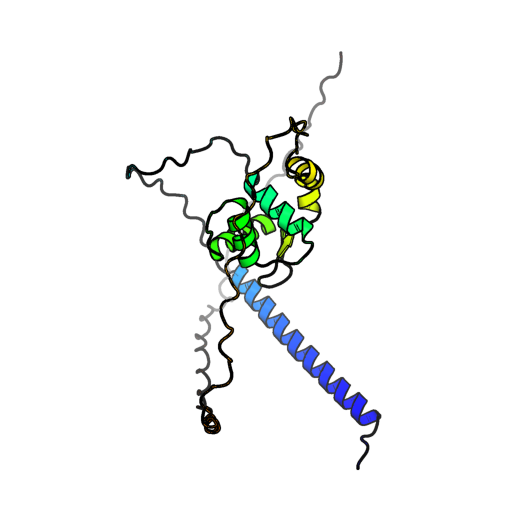 ? 19.832 -39.974 19.574 1.00 58.59 185 ASP A C 1
ATOM 1429 O O . ASP A 1 185 ? 20.644 -39.396 18.853 1.00 58.59 185 ASP A O 1
ATOM 1433 N N . LEU A 1 186 ? 18.950 -39.291 20.310 1.00 65.38 186 LEU A N 1
ATOM 1434 C CA . LEU A 1 186 ? 19.160 -37.897 20.687 1.00 65.38 186 LEU A CA 1
ATOM 1435 C C . LEU A 1 186 ? 19.951 -37.904 22.000 1.00 65.38 186 LEU A C 1
ATOM 1437 O O . LEU A 1 186 ? 19.466 -38.478 22.979 1.00 65.38 186 LEU A O 1
ATOM 1441 N N . PRO A 1 187 ? 21.132 -37.266 22.068 1.00 66.38 187 PRO A N 1
ATOM 1442 C CA . PRO A 1 187 ? 21.833 -37.101 23.329 1.00 66.38 187 PRO A CA 1
ATOM 1443 C C 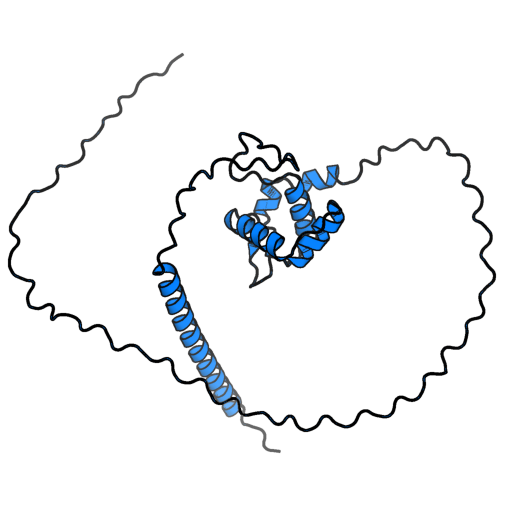. PRO A 1 187 ? 20.961 -36.268 24.272 1.00 66.38 187 PRO A C 1
ATOM 1445 O O . PRO A 1 187 ? 20.520 -35.173 23.917 1.00 66.38 187 PRO A O 1
ATOM 1448 N N . SER A 1 188 ? 20.708 -36.793 25.473 1.00 60.00 188 SER A N 1
ATOM 1449 C CA . SER A 1 188 ? 20.038 -36.083 26.564 1.00 60.00 188 SER A CA 1
ATOM 1450 C C . SER A 1 188 ? 20.720 -34.738 26.810 1.00 60.00 188 SER A C 1
ATOM 1452 O O . SER A 1 188 ? 21.792 -34.669 27.412 1.00 60.00 188 SER A O 1
ATOM 1454 N N . VAL A 1 189 ? 20.096 -33.661 26.337 1.00 67.81 189 VAL A N 1
ATOM 1455 C CA . VAL A 1 189 ? 20.518 -32.295 26.641 1.00 67.81 189 VAL A CA 1
ATOM 1456 C C . VAL A 1 189 ? 20.240 -32.062 28.131 1.00 67.81 189 VAL A C 1
ATOM 1458 O O . VAL A 1 189 ? 19.098 -32.246 28.561 1.00 67.81 189 VAL A O 1
ATOM 1461 N N . PRO A 1 190 ? 21.248 -31.702 28.946 1.00 75.31 190 PRO A N 1
ATOM 1462 C CA . PRO A 1 190 ? 21.028 -31.411 30.355 1.00 75.31 190 PRO A CA 1
ATOM 1463 C C . PRO A 1 190 ? 20.049 -30.233 30.506 1.00 75.31 190 PRO A C 1
ATOM 1465 O O . PRO A 1 190 ? 20.067 -29.313 29.682 1.00 75.31 190 PRO A O 1
ATOM 1468 N N . PRO A 1 191 ? 19.190 -30.238 31.541 1.00 73.94 191 PRO A N 1
ATOM 1469 C CA . PRO A 1 191 ? 18.228 -29.169 31.767 1.00 73.94 191 PRO A CA 1
ATOM 1470 C C . PRO A 1 191 ? 18.957 -27.831 31.912 1.00 73.94 191 PRO A C 1
ATOM 1472 O O . PRO A 1 191 ? 19.897 -27.701 32.699 1.00 73.94 191 PRO A O 1
ATOM 1475 N N . ALA A 1 192 ? 18.526 -26.841 31.130 1.00 73.62 192 ALA A N 1
ATOM 1476 C CA . ALA A 1 192 ? 19.056 -25.489 31.207 1.00 73.62 192 ALA A CA 1
ATOM 1477 C C . ALA A 1 192 ? 18.871 -24.931 32.635 1.00 73.62 192 ALA A C 1
ATOM 1479 O O . ALA A 1 192 ? 17.804 -25.128 33.227 1.00 73.62 192 ALA A O 1
ATOM 1480 N N . PRO A 1 193 ? 19.877 -24.239 33.202 1.00 80.19 193 PRO A N 1
ATOM 1481 C CA . PRO A 1 193 ? 19.727 -23.584 34.493 1.00 80.19 193 PRO A CA 1
ATOM 1482 C C . PRO A 1 193 ? 18.604 -22.536 34.424 1.00 80.19 193 PRO A C 1
ATOM 1484 O O . PRO A 1 193 ? 18.399 -21.926 33.368 1.00 80.19 193 PRO A O 1
ATOM 1487 N N . PRO A 1 194 ? 17.869 -22.310 35.528 1.00 77.38 194 PRO A N 1
ATOM 1488 C CA . PRO A 1 194 ? 16.836 -21.287 35.565 1.00 77.38 194 PRO A CA 1
ATOM 1489 C C . PRO A 1 194 ? 17.445 -19.923 35.207 1.00 77.38 194 PRO A C 1
ATOM 1491 O O . PRO A 1 194 ? 18.573 -19.632 35.625 1.00 77.38 194 PRO A O 1
ATOM 1494 N N . PRO A 1 195 ? 16.730 -19.082 34.437 1.00 71.06 195 PRO A N 1
ATOM 1495 C CA . PRO A 1 195 ? 17.203 -17.744 34.127 1.00 71.06 195 PRO A CA 1
ATOM 1496 C C . PRO A 1 195 ? 17.455 -17.006 35.440 1.00 71.06 195 PRO A C 1
ATOM 1498 O O . PRO A 1 195 ? 16.591 -16.973 36.321 1.00 71.06 195 PRO A O 1
ATOM 1501 N N . ALA A 1 196 ? 18.655 -16.439 35.577 1.00 70.81 196 ALA A N 1
ATOM 1502 C CA . ALA A 1 196 ? 18.956 -15.543 36.679 1.00 70.81 196 ALA A CA 1
ATOM 1503 C C . ALA A 1 196 ? 17.861 -14.463 36.736 1.00 70.81 196 ALA A C 1
ATOM 1505 O O . ALA A 1 196 ? 17.419 -14.002 35.676 1.00 70.81 196 ALA A O 1
ATOM 1506 N N . PRO A 1 197 ? 17.394 -14.063 37.932 1.00 68.06 197 PRO A N 1
ATOM 1507 C CA . PRO A 1 197 ? 16.448 -12.968 38.047 1.00 68.06 197 PRO A CA 1
ATOM 1508 C C . PRO A 1 197 ? 17.062 -11.772 37.330 1.00 68.06 197 PRO A C 1
ATOM 1510 O O . PRO A 1 197 ? 18.157 -11.335 37.687 1.00 68.06 197 PRO A O 1
ATOM 1513 N N . ASN A 1 198 ? 16.385 -11.304 36.279 1.00 58.19 198 ASN A N 1
ATOM 1514 C CA . ASN A 1 198 ? 16.755 -10.092 35.570 1.00 58.19 198 ASN A CA 1
ATOM 1515 C C . ASN A 1 198 ? 16.927 -9.007 36.629 1.00 58.19 198 ASN A C 1
ATOM 1517 O O . ASN A 1 198 ? 15.946 -8.518 37.195 1.00 58.19 198 ASN A O 1
ATOM 1521 N N . ALA A 1 199 ? 18.181 -8.661 36.914 1.00 56.25 199 ALA A N 1
ATOM 1522 C CA . ALA A 1 199 ? 18.510 -7.422 37.569 1.00 56.25 199 ALA A CA 1
ATOM 1523 C C . ALA A 1 199 ? 18.022 -6.353 36.597 1.00 56.25 199 ALA A C 1
ATOM 1525 O O . ALA A 1 199 ? 18.699 -6.023 35.625 1.00 56.25 199 ALA A O 1
ATOM 1526 N N . LEU A 1 200 ? 16.783 -5.906 36.808 1.00 56.41 200 LEU A N 1
ATOM 1527 C CA . LEU A 1 200 ? 16.248 -4.682 36.253 1.00 56.41 200 LEU A CA 1
ATOM 1528 C C . LEU A 1 200 ? 17.234 -3.597 36.668 1.00 56.41 200 LEU A C 1
ATOM 1530 O O . LEU A 1 200 ? 17.139 -3.033 37.757 1.00 56.41 200 LEU A O 1
ATOM 1534 N N . ALA A 1 201 ? 18.231 -3.366 35.815 1.00 56.78 201 ALA A N 1
ATOM 1535 C CA . ALA A 1 201 ? 19.011 -2.157 35.831 1.00 56.78 201 ALA A CA 1
ATOM 1536 C C . ALA A 1 201 ? 17.968 -1.048 35.748 1.00 56.78 201 ALA A C 1
ATOM 1538 O O . ALA A 1 201 ? 17.303 -0.887 34.724 1.00 56.78 201 ALA A O 1
ATOM 1539 N N . GLN A 1 202 ? 17.746 -0.378 36.878 1.00 58.97 202 GLN A N 1
ATOM 1540 C CA . GLN A 1 202 ? 16.984 0.852 36.938 1.00 58.97 202 GLN A CA 1
ATOM 1541 C C . GLN A 1 202 ? 17.693 1.807 35.990 1.00 58.97 202 GLN A C 1
ATOM 1543 O O . GLN A 1 202 ? 18.705 2.407 36.340 1.00 58.97 202 GLN A O 1
ATOM 1548 N N . VAL A 1 203 ? 17.215 1.868 34.749 1.00 70.00 203 VAL A N 1
ATOM 1549 C CA . VAL A 1 203 ? 17.614 2.906 33.816 1.00 70.00 203 VAL A CA 1
ATOM 1550 C C . VAL A 1 203 ? 17.101 4.192 34.457 1.00 70.00 203 VAL A C 1
ATOM 1552 O O . VAL A 1 203 ? 15.884 4.318 34.631 1.00 70.00 203 VAL A O 1
ATOM 1555 N N . PRO A 1 204 ? 17.986 5.100 34.904 1.00 74.19 204 PRO A N 1
ATOM 1556 C CA . PRO A 1 204 ? 17.542 6.349 35.493 1.00 74.19 204 PRO A CA 1
ATOM 1557 C C . PRO A 1 204 ? 16.663 7.077 34.467 1.00 74.19 204 PRO A C 1
ATOM 1559 O O . PRO A 1 204 ? 16.966 7.031 33.269 1.00 74.19 204 PRO A O 1
ATOM 1562 N N . PRO A 1 205 ? 15.562 7.713 34.901 1.00 78.56 205 PRO A N 1
ATOM 1563 C CA . PRO A 1 205 ? 14.712 8.462 33.991 1.00 78.56 205 PRO A CA 1
ATOM 1564 C C . PRO A 1 205 ? 15.564 9.499 33.243 1.00 78.56 205 PRO A C 1
ATOM 1566 O O . PRO A 1 205 ? 16.464 10.098 33.846 1.00 78.56 205 PRO A O 1
ATOM 1569 N N . PRO A 1 206 ? 15.324 9.708 31.937 1.00 81.44 206 PRO A N 1
ATOM 1570 C CA . PRO A 1 206 ? 16.040 10.727 31.190 1.00 81.44 206 PRO A CA 1
ATOM 1571 C C . PRO A 1 206 ? 15.829 12.095 31.860 1.00 81.44 206 PRO A C 1
ATOM 1573 O O . PRO A 1 206 ? 14.740 12.357 32.382 1.00 81.44 206 PRO A O 1
ATOM 1576 N N . PRO A 1 207 ? 16.848 12.971 31.871 1.00 84.12 207 PRO A N 1
ATOM 1577 C CA . PRO A 1 207 ? 16.696 14.311 32.416 1.00 84.12 207 PRO A CA 1
ATOM 1578 C C . PRO A 1 207 ? 15.566 15.050 31.682 1.00 84.12 207 PRO A C 1
ATOM 1580 O O . PRO A 1 207 ? 15.378 14.839 30.478 1.00 84.12 207 PRO A O 1
ATOM 1583 N N . PRO A 1 208 ? 14.806 15.914 32.378 1.00 82.19 208 PRO A N 1
ATOM 1584 C CA . PRO A 1 208 ? 13.775 16.713 31.735 1.00 82.19 208 PRO A CA 1
ATOM 1585 C C . PRO A 1 208 ? 14.397 17.557 30.612 1.00 82.19 208 PRO A C 1
ATOM 1587 O O . PRO A 1 208 ? 15.525 18.041 30.765 1.00 82.19 208 PRO A O 1
ATOM 1590 N N . PRO A 1 209 ? 13.692 17.747 29.483 1.00 76.12 209 PRO A N 1
ATOM 1591 C CA . PRO A 1 209 ? 14.179 18.607 28.417 1.00 76.12 209 PRO A CA 1
ATOM 1592 C C . PRO A 1 209 ? 14.426 20.007 28.982 1.00 76.12 209 PRO A C 1
ATOM 1594 O O . PRO A 1 209 ? 13.555 20.585 29.632 1.00 76.12 209 PRO A O 1
ATOM 1597 N N . SER A 1 210 ? 15.623 20.550 28.751 1.00 81.62 210 SER A N 1
ATOM 1598 C CA . SER A 1 210 ? 15.935 21.937 29.084 1.00 81.62 210 SER A CA 1
ATOM 1599 C C . SER A 1 210 ? 15.013 22.844 28.275 1.00 81.62 210 SER A C 1
ATOM 1601 O O . SER A 1 210 ? 15.217 23.036 27.078 1.00 81.62 210 SER A O 1
ATOM 1603 N N . ILE A 1 211 ? 13.968 23.361 28.920 1.00 76.06 211 ILE A N 1
ATOM 1604 C CA . ILE A 1 211 ? 13.066 24.340 28.320 1.00 76.06 211 ILE A CA 1
ATOM 1605 C C . ILE A 1 211 ? 13.893 25.619 28.127 1.00 76.06 211 ILE A C 1
ATOM 1607 O O . ILE A 1 211 ? 14.364 26.177 29.122 1.00 76.06 211 ILE A O 1
ATOM 1611 N N . PRO A 1 212 ? 14.136 26.073 26.883 1.00 77.62 212 PRO A N 1
ATOM 1612 C CA . PRO A 1 212 ? 14.809 27.343 26.667 1.00 77.62 212 PRO A CA 1
ATOM 1613 C C . PRO A 1 212 ? 13.964 28.464 27.291 1.00 77.62 212 PRO A C 1
ATOM 1615 O O . PRO A 1 212 ? 12.732 28.402 27.224 1.00 77.62 212 PRO A O 1
ATOM 1618 N N . PRO A 1 213 ? 14.590 29.481 27.908 1.00 80.69 213 PRO A N 1
ATOM 1619 C CA . PRO A 1 213 ? 13.852 30.617 28.436 1.00 80.69 213 PRO A CA 1
ATOM 1620 C C . PRO A 1 213 ? 13.010 31.246 27.314 1.00 80.69 213 PRO A C 1
ATOM 1622 O O . PRO A 1 213 ? 13.466 31.299 26.165 1.00 80.69 213 PRO A O 1
ATOM 1625 N N . PRO A 1 214 ? 11.780 31.698 27.615 1.00 76.75 214 PRO A N 1
ATOM 1626 C CA . PRO A 1 214 ? 10.944 32.347 26.619 1.00 76.75 214 PRO A CA 1
ATOM 1627 C C . PRO A 1 214 ? 11.691 33.554 26.031 1.00 76.75 214 PRO A C 1
ATOM 1629 O O . PRO A 1 214 ? 12.384 34.260 26.770 1.00 76.75 214 PRO A O 1
ATOM 1632 N N . PRO A 1 215 ? 11.575 33.804 24.715 1.00 73.31 215 PRO A N 1
ATOM 1633 C CA . PRO A 1 215 ? 12.148 34.999 24.119 1.00 73.31 215 PRO A CA 1
ATOM 1634 C C 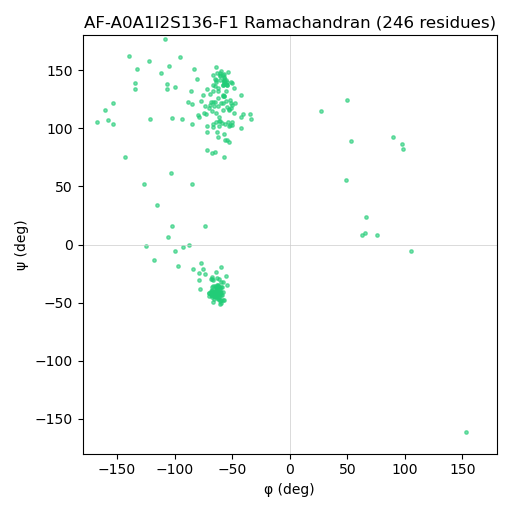. PRO A 1 215 ? 11.551 36.227 24.811 1.00 73.31 215 PRO A C 1
ATOM 1636 O O . PRO A 1 215 ? 10.330 36.334 24.938 1.00 73.31 215 PRO A O 1
ATOM 1639 N N . SER A 1 216 ? 12.411 37.140 25.268 1.00 70.62 216 SER A N 1
ATOM 1640 C CA . SER A 1 216 ? 11.999 38.428 25.821 1.00 70.62 216 SER A CA 1
ATOM 1641 C C . SER A 1 216 ? 11.155 39.162 24.785 1.00 70.62 216 SER A C 1
ATOM 1643 O O . SER A 1 216 ? 11.679 39.675 23.798 1.00 70.62 216 SER A O 1
ATOM 1645 N N . VAL A 1 217 ? 9.838 39.171 24.981 1.00 66.94 217 VAL A N 1
ATOM 1646 C CA . VAL A 1 217 ? 8.913 39.880 24.101 1.00 66.94 217 VAL A CA 1
ATOM 1647 C C . VAL A 1 217 ? 9.076 41.375 24.392 1.00 66.94 217 VAL A C 1
ATOM 1649 O O . VAL A 1 217 ? 8.860 41.781 25.537 1.00 66.94 217 VAL A O 1
ATOM 1652 N N . PRO A 1 218 ? 9.482 42.211 23.420 1.00 63.56 218 PRO A N 1
ATOM 1653 C CA . PRO A 1 218 ? 9.460 43.651 23.611 1.00 63.56 218 PRO A CA 1
ATOM 1654 C C . PRO A 1 218 ? 8.013 44.099 23.844 1.00 63.56 218 PRO A C 1
ATOM 1656 O O . PRO A 1 218 ? 7.089 43.686 23.143 1.00 63.56 218 PRO A O 1
ATOM 1659 N N . ASN A 1 219 ? 7.840 44.913 24.881 1.00 57.44 219 ASN A N 1
ATOM 1660 C CA . ASN A 1 219 ? 6.568 45.427 25.369 1.00 57.44 219 ASN A CA 1
ATOM 1661 C C . ASN A 1 219 ? 5.780 46.082 24.214 1.00 57.44 219 ASN A C 1
ATOM 1663 O O . ASN A 1 219 ? 6.216 47.082 23.649 1.00 57.44 219 ASN A O 1
ATOM 1667 N N . ALA A 1 220 ? 4.624 45.522 23.850 1.00 55.19 220 ALA A N 1
ATOM 1668 C CA . ALA A 1 220 ? 3.826 45.925 22.683 1.00 55.19 220 ALA A CA 1
ATOM 1669 C C . ALA A 1 220 ? 3.068 47.263 22.852 1.00 55.19 220 ALA A C 1
ATOM 1671 O O . ALA A 1 220 ? 2.151 47.560 22.090 1.00 55.19 220 ALA A O 1
ATOM 1672 N N . LEU A 1 221 ? 3.436 48.077 23.844 1.00 55.81 221 LEU A N 1
ATOM 1673 C CA . LEU A 1 221 ? 2.773 49.343 24.168 1.00 55.81 221 LEU A CA 1
ATOM 1674 C C . LEU A 1 221 ? 3.391 50.574 23.482 1.00 55.81 221 LEU A C 1
ATOM 1676 O O . LEU A 1 221 ? 2.836 51.658 23.608 1.00 55.81 221 LEU A O 1
ATOM 1680 N N . ASP A 1 222 ? 4.467 50.413 22.704 1.00 54.16 222 ASP A N 1
ATOM 1681 C CA . ASP A 1 222 ? 5.160 51.537 22.044 1.00 54.16 222 ASP A CA 1
ATOM 1682 C C . ASP A 1 222 ? 4.795 51.727 20.551 1.00 54.16 222 ASP A C 1
ATOM 1684 O O . ASP A 1 222 ? 5.196 52.697 19.919 1.00 54.16 222 ASP A O 1
ATOM 1688 N N . ALA A 1 223 ? 4.000 50.830 19.951 1.00 52.12 223 ALA A N 1
ATOM 1689 C CA . ALA A 1 223 ? 3.768 50.817 18.496 1.00 52.12 223 ALA A CA 1
ATOM 1690 C C . ALA A 1 223 ? 2.417 51.409 18.033 1.00 52.12 223 ALA A C 1
ATOM 1692 O O . ALA A 1 223 ? 2.009 51.192 16.891 1.00 52.12 223 ALA A O 1
ATOM 1693 N N . LEU A 1 224 ? 1.714 52.170 18.881 1.00 53.06 224 LEU A N 1
ATOM 1694 C CA . LEU A 1 224 ? 0.507 52.927 18.506 1.00 53.06 224 LEU A CA 1
ATOM 1695 C C . LEU A 1 224 ? 0.831 54.415 18.342 1.00 53.06 224 LEU A C 1
ATOM 1697 O O . LEU A 1 224 ? 0.304 55.281 19.033 1.00 53.06 224 LEU A O 1
ATOM 1701 N N . GLY A 1 225 ? 1.711 54.717 17.396 1.00 55.75 225 GLY A N 1
ATOM 1702 C CA . GLY A 1 225 ? 2.030 56.085 17.024 1.00 55.75 225 GLY A CA 1
ATOM 1703 C C . GLY A 1 225 ? 2.498 56.145 15.584 1.00 55.75 225 GLY A C 1
ATOM 1704 O O . GLY A 1 225 ? 3.650 55.847 15.299 1.00 55.75 225 GLY A O 1
ATOM 1705 N N . SER A 1 226 ? 1.617 56.612 14.699 1.00 57.62 226 SER A N 1
ATOM 1706 C CA . SER A 1 226 ? 1.896 56.994 13.305 1.00 57.62 226 SER A CA 1
ATOM 1707 C C . SER A 1 226 ? 1.759 55.893 12.249 1.00 57.62 226 SER A C 1
ATOM 1709 O O . SER A 1 226 ? 2.735 55.281 11.828 1.00 57.62 226 SER A O 1
ATOM 1711 N N . ARG A 1 227 ? 0.566 55.793 11.647 1.00 48.31 227 ARG A N 1
ATOM 1712 C CA . ARG A 1 227 ? 0.499 55.853 10.178 1.00 48.31 227 ARG A CA 1
ATOM 1713 C C . ARG A 1 227 ? -0.874 56.263 9.661 1.00 48.31 227 ARG A C 1
ATOM 1715 O O . ARG A 1 227 ? -1.842 55.513 9.695 1.00 48.31 227 ARG A O 1
ATOM 1722 N N . ALA A 1 228 ? -0.899 57.498 9.177 1.00 48.97 228 ALA A N 1
ATOM 1723 C CA . ALA A 1 228 ? -1.966 58.092 8.402 1.00 48.97 228 ALA A CA 1
ATOM 1724 C C . ALA A 1 228 ? -2.116 57.423 7.021 1.00 48.97 228 ALA A C 1
ATOM 1726 O O . ALA A 1 228 ? -1.131 57.012 6.407 1.00 48.97 228 ALA A O 1
ATOM 1727 N N . ALA A 1 229 ? -3.377 57.361 6.587 1.00 55.66 229 ALA A N 1
ATOM 1728 C CA . ALA A 1 229 ? -3.912 57.472 5.228 1.00 55.66 229 ALA A CA 1
ATOM 1729 C C . ALA A 1 229 ? -3.019 57.072 4.041 1.00 55.66 229 ALA A C 1
ATOM 1731 O O . ALA A 1 229 ? -2.133 57.841 3.700 1.00 55.66 229 ALA A O 1
ATOM 1732 N N . VAL A 1 230 ? -3.388 56.008 3.305 1.00 50.25 230 VAL A N 1
ATOM 1733 C CA . VAL A 1 230 ? -3.334 55.973 1.824 1.00 50.25 230 VAL A CA 1
ATOM 1734 C C . VAL A 1 230 ? -4.368 54.973 1.256 1.00 50.25 230 VAL A C 1
ATOM 1736 O O . VAL A 1 230 ? -4.322 53.786 1.552 1.00 50.25 230 VAL A O 1
ATOM 1739 N N . ALA A 1 231 ? -5.248 55.528 0.415 1.00 48.62 231 ALA A N 1
ATOM 1740 C CA . ALA A 1 231 ? -5.933 55.016 -0.783 1.00 48.62 231 ALA A CA 1
ATOM 1741 C C . ALA A 1 231 ? -6.675 53.659 -0.806 1.00 48.62 231 ALA A C 1
ATOM 1743 O O . ALA A 1 231 ? -6.116 52.577 -0.651 1.00 48.62 231 ALA A O 1
ATOM 1744 N N . ALA A 1 232 ? -7.952 53.769 -1.183 1.00 56.09 232 ALA A N 1
ATOM 1745 C CA . ALA A 1 232 ? -8.855 52.702 -1.594 1.00 56.09 232 ALA A CA 1
ATOM 1746 C C . ALA A 1 232 ? -8.411 52.003 -2.900 1.00 56.09 232 ALA A C 1
ATOM 1748 O O . ALA A 1 232 ? -7.995 52.688 -3.838 1.00 56.09 232 ALA A O 1
ATOM 1749 N N . PRO A 1 233 ? -8.572 50.672 -3.024 1.00 57.84 233 PRO A N 1
ATOM 1750 C CA . PRO A 1 233 ? -8.464 49.985 -4.305 1.00 57.84 233 PRO A CA 1
ATOM 1751 C C . PRO A 1 233 ? -9.795 49.993 -5.075 1.00 57.84 233 PRO A C 1
ATOM 1753 O O . PRO A 1 233 ? -10.862 49.691 -4.540 1.00 57.84 233 PRO A O 1
ATOM 1756 N N . ALA A 1 234 ? -9.691 50.348 -6.356 1.00 51.09 234 ALA A N 1
ATOM 1757 C CA . ALA A 1 234 ? -10.759 50.377 -7.344 1.00 51.09 234 ALA A CA 1
ATOM 1758 C C . ALA A 1 234 ? -11.364 48.986 -7.618 1.00 51.09 234 ALA A C 1
ATOM 1760 O O . ALA A 1 234 ? -10.676 47.965 -7.583 1.00 51.09 234 ALA A O 1
ATOM 1761 N N . ALA A 1 235 ? -12.662 48.981 -7.924 1.00 54.44 235 ALA A N 1
ATOM 1762 C CA . ALA A 1 235 ? -13.454 47.803 -8.257 1.00 54.44 235 ALA A CA 1
ATOM 1763 C C . ALA A 1 235 ? -12.977 47.109 -9.555 1.00 54.44 235 ALA A C 1
ATOM 1765 O O . ALA A 1 235 ? -12.646 47.797 -10.524 1.00 54.44 235 ALA A O 1
ATOM 1766 N N . PRO A 1 236 ? -12.986 45.764 -9.625 1.00 62.56 236 PRO A N 1
ATOM 1767 C CA . PRO A 1 236 ? -12.728 45.043 -10.865 1.00 62.56 236 PRO A CA 1
ATOM 1768 C C . PRO A 1 236 ? -13.936 45.117 -11.809 1.00 62.56 236 PRO A C 1
ATOM 1770 O O . PRO A 1 236 ? -15.072 44.833 -11.432 1.00 62.56 236 PRO A O 1
ATOM 1773 N N . GLY A 1 237 ? -13.655 45.517 -13.049 1.00 55.94 237 GLY A N 1
ATOM 1774 C CA . GLY A 1 237 ? -14.628 45.705 -14.115 1.00 55.94 237 GLY A CA 1
ATOM 1775 C C . GLY A 1 237 ? -15.294 44.411 -14.583 1.00 55.94 237 GLY A C 1
ATOM 1776 O O . GLY A 1 237 ? -14.653 43.388 -14.818 1.00 55.94 237 GLY A O 1
ATOM 1777 N N . THR A 1 238 ? -16.604 44.516 -14.772 1.00 58.78 238 THR A N 1
ATOM 1778 C CA . THR A 1 238 ? -17.482 43.583 -15.473 1.00 58.78 238 THR A CA 1
ATOM 1779 C C . THR A 1 238 ? -17.017 43.403 -16.923 1.00 58.78 238 THR A C 1
ATOM 1781 O O . THR A 1 238 ? -17.246 44.275 -17.760 1.00 58.78 238 THR A O 1
ATOM 1784 N N . GLN A 1 239 ? -16.378 42.276 -17.248 1.00 57.56 239 GLN A N 1
ATOM 1785 C CA . GLN A 1 239 ? -16.211 41.860 -18.642 1.00 57.56 239 GLN A CA 1
ATOM 1786 C C . GLN A 1 239 ? -17.516 41.234 -19.135 1.00 57.56 239 GLN A C 1
ATOM 1788 O O . GLN A 1 239 ? -17.903 40.143 -18.721 1.00 57.56 239 GLN A O 1
ATOM 1793 N N . GLN A 1 240 ? -18.195 41.957 -20.023 1.00 56.12 240 GLN A N 1
ATOM 1794 C CA . GLN A 1 240 ? -19.295 41.444 -20.825 1.00 56.12 240 GLN A CA 1
ATOM 1795 C C . GLN A 1 240 ? -18.740 40.511 -21.904 1.00 56.12 240 GLN A C 1
ATOM 1797 O O . GLN A 1 240 ? -18.047 40.957 -22.817 1.00 56.12 240 GLN A O 1
ATOM 1802 N N . PHE A 1 241 ? -19.048 39.220 -21.801 1.00 60.28 241 PHE A N 1
ATOM 1803 C CA . PHE A 1 241 ? -18.795 38.260 -22.869 1.00 60.28 241 PHE A CA 1
ATOM 1804 C C . PHE A 1 241 ? -19.979 38.316 -23.840 1.00 60.28 241 PHE A C 1
ATOM 1806 O O . PHE A 1 241 ? -21.074 37.843 -23.537 1.00 60.28 241 PHE A O 1
ATOM 1813 N N . TYR A 1 242 ? -19.766 38.966 -24.984 1.00 59.22 242 TYR A N 1
ATOM 1814 C CA . TYR A 1 242 ? -20.714 38.985 -26.091 1.00 59.22 242 TYR A CA 1
ATOM 1815 C C . TYR A 1 242 ? -20.839 37.584 -26.691 1.00 59.22 242 TYR A C 1
ATOM 1817 O O . TYR A 1 242 ? -19.842 36.921 -26.979 1.00 59.22 242 TYR A O 1
ATOM 1825 N N . GLY A 1 243 ? -22.085 37.154 -26.884 1.00 51.22 243 GLY A N 1
ATOM 1826 C CA . GLY A 1 243 ? -22.415 35.965 -27.650 1.00 51.22 243 GLY A CA 1
ATOM 1827 C C . GLY A 1 243 ? -22.030 36.110 -29.122 1.00 51.22 243 GLY A C 1
ATOM 1828 O O . GLY A 1 243 ? -22.011 37.207 -29.679 1.00 51.22 243 GLY A O 1
ATOM 1829 N N . GLY A 1 244 ? -21.763 34.975 -29.758 1.00 53.12 244 GLY A N 1
ATOM 1830 C CA . GLY A 1 244 ? -21.551 34.903 -31.194 1.00 53.12 244 GLY A CA 1
ATOM 1831 C C . GLY A 1 244 ? -21.570 33.464 -31.692 1.00 53.12 244 GLY A C 1
ATOM 1832 O O . GLY A 1 244 ? -20.599 32.742 -31.508 1.00 53.12 244 GLY A O 1
ATOM 1833 N N . GLY A 1 245 ? -22.662 33.089 -32.361 1.00 49.88 245 GLY A N 1
ATOM 1834 C CA . GLY A 1 245 ? -22.599 32.207 -33.529 1.00 49.88 245 GLY A CA 1
ATOM 1835 C C . GLY A 1 245 ? -22.865 30.713 -33.323 1.00 49.88 245 GLY A C 1
ATOM 1836 O O . GLY A 1 245 ? -21.947 29.907 -33.277 1.00 49.88 245 GLY A O 1
ATOM 1837 N N . THR A 1 246 ? -24.137 30.326 -33.362 1.00 50.47 246 THR A N 1
ATOM 1838 C CA . THR A 1 246 ? -24.609 29.333 -34.358 1.00 50.47 246 THR A CA 1
ATOM 1839 C C . THR A 1 246 ? -25.177 30.132 -35.549 1.00 50.47 246 THR A C 1
ATOM 1841 O O . THR A 1 246 ? -25.460 31.314 -35.323 1.00 50.47 246 THR A O 1
ATOM 1844 N N . PRO A 1 247 ? -25.373 29.612 -36.786 1.00 59.03 247 PRO A N 1
ATOM 1845 C CA . PRO A 1 247 ? -25.449 28.205 -37.223 1.00 59.03 247 PRO A CA 1
ATOM 1846 C C . PRO A 1 247 ? -24.747 27.878 -38.577 1.00 59.03 247 PRO A C 1
ATOM 1848 O O . PRO A 1 247 ? -24.531 28.760 -39.405 1.00 59.03 247 PRO A O 1
ATOM 1851 N N . GLN A 1 248 ? -24.474 26.598 -38.848 1.00 50.31 248 GLN A N 1
ATOM 1852 C CA . GLN A 1 248 ? -25.061 25.820 -39.961 1.00 50.31 248 GLN A CA 1
ATOM 1853 C C . GLN A 1 248 ? -24.642 24.354 -39.854 1.00 50.31 248 GLN A C 1
ATOM 1855 O O . GLN A 1 248 ? -23.446 24.110 -39.583 1.00 50.31 248 GLN A O 1
#